Protein AF-A0A970HJK2-F1 (afdb_monomer)

Mean predicted aligned error: 17.72 Å

Solvent-accessible surface area (backbone atoms only — not comparable to full-atom values): 13196 Å² total; per-residue (Å²): 133,65,74,65,52,72,68,58,50,51,53,52,44,51,54,51,46,54,52,43,51,51,48,44,54,50,46,54,49,52,58,54,48,54,56,51,48,63,64,70,53,74,80,54,95,76,68,53,74,67,56,56,52,52,53,50,50,54,51,52,49,50,51,51,53,40,54,54,40,50,55,52,47,50,39,39,52,53,38,50,54,27,49,76,70,70,55,54,57,41,13,77,87,78,64,44,76,36,58,25,69,53,43,70,78,41,57,55,62,54,59,31,71,69,60,46,50,50,55,51,49,54,60,68,68,44,78,74,64,51,75,66,55,68,66,45,72,82,51,77,51,84,82,40,90,96,43,54,71,63,62,46,46,70,70,42,47,88,82,60,59,95,64,48,90,85,66,51,81,90,70,82,72,55,73,67,57,55,53,53,52,57,70,73,37,91,85,38,68,82,65,53,74,76,66,76,79,47,82,65,53,55,52,49,54,54,50,51,53,58,47,53,55,51,54,50,60,54,59,78,75,108

Sequence (222 aa):
MTSLSPEEAYKNLETEYQRLWNLVRSLRKTLAISETDAVGELSGMDQHTGDLGAETIEREKDLGLLLASYIQLEQVLQAKDRLEQGTYGLCEDCGQAIDGERLRALPATTLCISCKSRREQEREQAPRPTERTALLSSVPTDTTPGIDGQDIWDKLAPYGTANSPQDAPQEDLPEALWKDLVRDFPGNPEAEMAAELTPSDTMEIARDYNRAVRDEARRTKR

Structure (mmCIF, N/CA/C/O backbone):
data_AF-A0A970HJK2-F1
#
_entry.id   AF-A0A970HJK2-F1
#
loop_
_atom_site.group_PDB
_atom_site.id
_atom_site.type_symbol
_atom_site.label_atom_id
_atom_site.label_alt_id
_atom_site.label_comp_id
_atom_site.label_asym_id
_atom_site.label_entity_id
_atom_site.label_seq_id
_atom_site.pdbx_PDB_ins_code
_atom_site.Cartn_x
_atom_site.Cartn_y
_atom_site.Cartn_z
_atom_site.occupancy
_atom_site.B_iso_or_equiv
_atom_site.auth_seq_id
_atom_site.auth_comp_id
_atom_site.auth_asym_id
_atom_site.auth_atom_id
_atom_site.pdbx_PDB_model_num
ATOM 1 N N . MET A 1 1 ? -6.246 -1.330 25.658 1.00 48.78 1 MET A N 1
ATOM 2 C CA . MET A 1 1 ? -5.888 -1.165 24.237 1.00 48.78 1 MET A CA 1
ATOM 3 C C . MET A 1 1 ? -6.201 0.270 23.877 1.00 48.78 1 MET A C 1
ATOM 5 O O . MET A 1 1 ? -7.360 0.656 23.915 1.00 48.78 1 MET A O 1
ATOM 9 N N . THR A 1 2 ? -5.169 1.086 23.720 1.00 55.97 2 THR A N 1
ATOM 10 C CA . THR A 1 2 ? -5.268 2.530 23.485 1.00 55.97 2 THR A CA 1
ATOM 11 C C . THR A 1 2 ? -5.815 2.769 22.081 1.00 55.97 2 THR A C 1
ATOM 13 O O . THR A 1 2 ? -5.130 2.536 21.090 1.00 55.97 2 THR A O 1
ATOM 16 N N . SER A 1 3 ? -7.077 3.188 21.992 1.00 68.50 3 SER A N 1
ATOM 17 C CA . SER A 1 3 ? -7.686 3.653 20.746 1.00 68.50 3 SER A CA 1
ATOM 18 C C . SER A 1 3 ? -7.075 4.998 20.355 1.00 68.50 3 SER A C 1
ATOM 20 O O . SER A 1 3 ? -7.023 5.906 21.186 1.00 68.50 3 SER A O 1
ATOM 22 N N . LEU A 1 4 ? -6.616 5.126 19.110 1.00 81.44 4 LEU A N 1
ATOM 23 C CA . LEU A 1 4 ? -6.127 6.393 18.562 1.00 81.44 4 LEU A CA 1
ATOM 24 C C . LEU A 1 4 ? -7.294 7.383 18.421 1.00 81.44 4 LEU A C 1
ATOM 26 O O . LEU A 1 4 ? -8.381 6.976 18.005 1.00 81.44 4 LEU A O 1
ATOM 30 N N . SER A 1 5 ? -7.094 8.662 18.751 1.00 87.50 5 SER A N 1
ATOM 31 C CA . SER A 1 5 ? -8.148 9.662 18.539 1.00 87.50 5 SER A CA 1
ATOM 32 C C . SER A 1 5 ? -8.321 9.969 17.037 1.00 87.50 5 SER A C 1
ATOM 34 O O . SER A 1 5 ? -7.346 9.885 16.281 1.00 87.50 5 SER A O 1
ATOM 36 N N . PRO A 1 6 ? -9.531 10.336 16.565 1.00 87.31 6 PRO A N 1
ATOM 37 C CA . PRO A 1 6 ? -9.751 10.668 15.152 1.00 87.31 6 PRO A CA 1
ATOM 38 C C . PRO A 1 6 ? -8.893 11.841 14.653 1.00 87.31 6 PRO A C 1
ATOM 40 O O . PRO A 1 6 ? -8.421 11.823 13.518 1.00 87.31 6 PRO A O 1
ATOM 43 N N . GLU A 1 7 ? -8.643 12.840 15.505 1.00 89.69 7 GLU A N 1
ATOM 44 C CA . GLU A 1 7 ? -7.803 13.998 15.168 1.00 89.69 7 GLU A CA 1
ATOM 45 C C . GLU A 1 7 ? -6.329 13.606 14.994 1.00 89.69 7 GLU A C 1
ATOM 47 O O . GLU A 1 7 ? -5.667 14.037 14.047 1.00 89.69 7 GLU A O 1
ATOM 52 N N . GLU A 1 8 ? -5.815 12.741 15.874 1.00 91.31 8 GLU A N 1
ATOM 53 C CA . GLU A 1 8 ? -4.461 12.195 15.751 1.00 91.31 8 GLU A CA 1
ATOM 54 C C . GLU A 1 8 ? -4.319 11.322 14.503 1.00 91.31 8 GLU A C 1
ATOM 56 O O . GLU A 1 8 ? -3.312 11.422 13.799 1.00 91.31 8 GLU A O 1
ATOM 61 N N . ALA A 1 9 ? -5.332 10.506 14.195 1.00 91.44 9 ALA A N 1
ATOM 62 C CA . ALA A 1 9 ? -5.368 9.685 12.989 1.00 91.44 9 ALA A CA 1
ATOM 63 C C . ALA A 1 9 ? -5.295 10.541 11.718 1.00 91.44 9 ALA A C 1
ATOM 65 O O . ALA A 1 9 ? -4.471 10.270 10.842 1.00 91.44 9 ALA A O 1
ATOM 66 N N . TYR A 1 10 ? -6.104 11.605 11.644 1.00 93.69 10 TYR A N 1
ATOM 67 C CA . TYR A 1 10 ? -6.095 12.533 10.514 1.00 93.69 10 TYR A CA 1
ATOM 68 C C . TYR A 1 10 ? -4.722 13.182 10.335 1.00 93.69 10 TYR A C 1
ATOM 70 O O . TYR A 1 10 ? -4.172 13.190 9.234 1.00 93.69 10 TYR A O 1
ATOM 78 N N . LYS A 1 11 ? -4.135 13.683 11.429 1.00 94.94 11 LYS A N 1
ATOM 79 C CA . LYS A 1 11 ? -2.817 14.319 11.395 1.00 94.94 11 LYS A CA 1
ATOM 80 C C . LYS A 1 11 ? -1.734 13.351 10.920 1.00 94.94 11 LYS A C 1
ATOM 82 O O . LYS A 1 11 ? -0.906 13.748 10.107 1.00 94.94 11 LYS A O 1
ATOM 87 N N . ASN A 1 12 ? -1.760 12.102 11.389 1.00 94.12 12 ASN A N 1
ATOM 88 C CA . ASN A 1 12 ? -0.778 11.093 10.994 1.00 94.12 12 ASN A CA 1
ATOM 89 C C . ASN A 1 12 ? -0.897 10.727 9.502 1.00 94.12 12 ASN A C 1
ATOM 91 O O . ASN A 1 12 ? 0.099 10.669 8.780 1.00 94.12 12 ASN A O 1
ATOM 95 N N . LEU A 1 13 ? -2.129 10.542 9.016 1.00 94.25 13 LEU A N 1
ATOM 96 C CA . LEU A 1 13 ? -2.398 10.288 7.598 1.00 94.25 13 LEU A CA 1
ATOM 97 C C . LEU A 1 13 ? -2.002 11.474 6.712 1.00 94.25 13 LEU A C 1
ATOM 99 O O . LEU A 1 13 ? -1.474 11.269 5.623 1.00 94.25 13 LEU A O 1
ATOM 103 N N . GLU A 1 14 ? -2.220 12.709 7.166 1.00 95.62 14 GLU A N 1
ATOM 104 C CA . GLU A 1 14 ? -1.793 13.906 6.439 1.00 95.62 14 GLU A CA 1
ATOM 105 C C . GLU A 1 14 ? -0.268 13.999 6.355 1.00 95.62 14 GLU A C 1
ATOM 107 O O . GLU A 1 14 ? 0.274 14.249 5.280 1.00 95.62 14 GLU A O 1
ATOM 112 N N . THR A 1 15 ? 0.447 13.746 7.454 1.00 96.38 15 THR A N 1
ATOM 113 C CA . THR A 1 15 ? 1.915 13.759 7.436 1.00 96.38 15 THR A CA 1
ATOM 114 C C . THR A 1 15 ? 2.490 12.699 6.502 1.00 96.38 15 THR A C 1
ATOM 116 O O . THR A 1 15 ? 3.413 12.999 5.742 1.00 96.38 15 THR A O 1
ATOM 119 N N . GLU A 1 16 ? 1.924 11.490 6.496 1.00 95.75 16 GLU A N 1
ATOM 120 C CA . GLU A 1 16 ? 2.357 10.438 5.572 1.00 95.75 16 GLU A CA 1
ATOM 121 C C . GLU A 1 16 ? 1.984 10.751 4.118 1.00 95.75 16 GLU A C 1
ATOM 123 O O . GLU A 1 16 ? 2.799 10.538 3.221 1.00 95.75 16 GLU A O 1
ATOM 128 N N . TYR A 1 17 ? 0.811 11.343 3.867 1.00 96.44 17 TYR A N 1
ATOM 129 C CA . TYR A 1 17 ? 0.434 11.810 2.532 1.00 96.44 17 TYR A CA 1
ATOM 130 C C . TYR A 1 17 ? 1.451 12.820 1.986 1.00 96.44 17 TYR A C 1
ATOM 132 O O . TYR A 1 17 ? 1.960 12.649 0.880 1.00 96.44 17 TYR A O 1
ATOM 140 N N . GLN A 1 18 ? 1.802 13.840 2.776 1.00 96.62 18 GLN A N 1
ATOM 141 C CA . GLN A 1 18 ? 2.783 14.852 2.373 1.00 96.62 18 GLN A CA 1
ATOM 142 C C . GLN A 1 18 ? 4.164 14.237 2.126 1.00 96.62 18 GLN A C 1
ATOM 144 O O . GLN A 1 18 ? 4.844 14.593 1.161 1.00 96.62 18 GLN A O 1
ATOM 149 N N . ARG A 1 19 ? 4.584 13.283 2.964 1.00 95.94 19 ARG A N 1
ATOM 150 C CA . ARG A 1 19 ? 5.844 12.555 2.782 1.00 95.94 19 ARG A CA 1
ATOM 151 C C . ARG A 1 19 ? 5.868 11.794 1.453 1.00 95.94 19 ARG A C 1
ATOM 153 O O . ARG A 1 19 ? 6.815 11.963 0.686 1.00 95.94 19 ARG A O 1
ATOM 160 N N . LEU A 1 20 ? 4.844 10.985 1.176 1.00 95.19 20 LEU A N 1
ATOM 161 C CA . LEU A 1 20 ? 4.746 10.192 -0.054 1.00 95.19 20 LEU A CA 1
ATOM 162 C C . LEU A 1 20 ? 4.618 11.077 -1.292 1.00 95.19 20 LEU A C 1
ATOM 164 O O . LEU A 1 20 ? 5.265 10.818 -2.303 1.00 95.19 20 LEU A O 1
ATOM 168 N N . TRP A 1 21 ? 3.846 12.159 -1.211 1.00 95.00 21 TRP A N 1
ATOM 169 C CA . TRP A 1 21 ? 3.684 13.092 -2.322 1.00 95.00 21 TRP A CA 1
ATOM 170 C C . TRP A 1 21 ? 5.003 13.782 -2.688 1.00 95.00 21 TRP A C 1
ATOM 172 O O . TRP A 1 21 ? 5.353 13.883 -3.866 1.00 95.00 21 TRP A O 1
ATOM 182 N N . ASN A 1 22 ? 5.782 14.194 -1.683 1.00 96.25 22 ASN A N 1
ATOM 183 C CA . ASN A 1 22 ? 7.116 14.750 -1.903 1.00 96.25 22 ASN A CA 1
ATOM 184 C C . ASN A 1 22 ? 8.073 13.720 -2.518 1.00 96.25 22 ASN A C 1
ATOM 186 O O . ASN A 1 22 ? 8.826 14.075 -3.424 1.00 96.25 22 ASN A O 1
ATOM 190 N N . LEU A 1 23 ? 8.004 12.457 -2.083 1.00 94.19 23 LEU A N 1
ATOM 191 C CA . LEU A 1 23 ? 8.802 11.367 -2.648 1.00 94.19 23 LEU A CA 1
ATOM 192 C C . LEU A 1 23 ? 8.451 11.102 -4.121 1.00 94.19 23 LEU A C 1
ATOM 194 O O . LEU A 1 23 ? 9.339 11.050 -4.971 1.00 94.19 23 LEU A O 1
ATOM 198 N N . VAL A 1 24 ? 7.160 11.009 -4.448 1.00 94.94 24 VAL A N 1
ATOM 199 C CA . VAL A 1 24 ? 6.671 10.863 -5.831 1.00 94.94 24 VAL A CA 1
ATOM 200 C C . VAL A 1 24 ? 7.155 12.028 -6.692 1.00 94.94 24 VAL A C 1
ATOM 202 O O . VAL A 1 24 ? 7.663 11.827 -7.796 1.00 94.94 24 VAL A O 1
ATOM 205 N N . ARG A 1 25 ? 7.047 13.258 -6.179 1.00 94.25 25 ARG A N 1
ATOM 206 C CA . ARG A 1 25 ? 7.518 14.456 -6.878 1.00 94.25 25 ARG A CA 1
ATOM 207 C C . ARG A 1 25 ? 9.025 14.413 -7.136 1.00 94.25 25 ARG A C 1
ATOM 209 O O . ARG A 1 25 ? 9.443 14.788 -8.231 1.00 94.25 25 ARG A O 1
ATOM 216 N N . SER A 1 26 ? 9.834 13.986 -6.163 1.00 93.25 26 SER A N 1
ATOM 217 C CA . SER A 1 26 ? 11.285 13.881 -6.346 1.00 93.25 26 SER A CA 1
ATOM 218 C C . SER A 1 26 ? 11.660 12.784 -7.336 1.00 93.25 26 SER A C 1
ATOM 220 O O . SER A 1 26 ? 12.437 13.058 -8.242 1.00 93.25 26 SER A O 1
ATOM 222 N N . LEU A 1 27 ? 11.057 11.594 -7.232 1.00 91.19 27 LEU A N 1
ATOM 223 C CA . LEU A 1 27 ? 11.324 10.471 -8.140 1.00 91.19 27 LEU A CA 1
ATOM 224 C C . LEU A 1 27 ? 10.959 10.823 -9.584 1.00 91.19 27 LEU A C 1
ATOM 226 O O . LEU A 1 27 ? 11.745 10.604 -10.499 1.00 91.19 27 LEU A O 1
ATOM 230 N N . ARG A 1 28 ? 9.806 11.470 -9.789 1.00 91.81 28 ARG A N 1
ATOM 231 C CA . ARG A 1 28 ? 9.392 11.949 -11.112 1.00 91.81 28 ARG A CA 1
ATOM 232 C C . ARG A 1 28 ? 10.361 12.982 -11.690 1.00 91.81 28 ARG A C 1
ATOM 234 O O . ARG A 1 28 ? 10.568 13.007 -12.897 1.00 91.81 28 ARG A O 1
ATOM 241 N N . LYS A 1 29 ? 10.950 13.835 -10.845 1.00 88.94 29 LYS A N 1
ATOM 242 C CA . LYS A 1 29 ? 11.973 14.793 -11.279 1.00 88.94 29 LYS A CA 1
ATOM 243 C C . LYS A 1 29 ? 13.260 14.078 -11.698 1.00 88.94 29 LYS A C 1
ATOM 245 O O . LYS A 1 29 ? 13.797 14.425 -12.741 1.00 88.94 29 LYS A O 1
ATOM 250 N N . THR A 1 30 ? 13.728 13.095 -10.929 1.00 87.00 30 THR A N 1
ATOM 251 C CA . THR A 1 30 ? 14.918 12.294 -11.271 1.00 87.00 30 THR A CA 1
ATOM 252 C C . THR A 1 30 ? 14.729 11.549 -12.593 1.00 87.00 30 THR A C 1
ATOM 254 O O . THR A 1 30 ? 15.572 11.652 -13.477 1.00 87.00 30 THR A O 1
ATOM 257 N N . LEU A 1 31 ? 13.576 10.898 -12.773 1.00 86.69 31 LEU A N 1
ATOM 258 C CA . LEU A 1 31 ? 13.226 10.194 -14.012 1.00 86.69 31 LEU A CA 1
ATOM 259 C C . LEU A 1 31 ? 13.147 11.119 -15.234 1.00 86.69 31 LEU A C 1
ATOM 261 O O . LEU A 1 31 ? 13.516 10.710 -16.330 1.00 86.69 31 LEU A O 1
ATOM 265 N N . ALA A 1 32 ? 12.678 12.357 -15.052 1.00 83.38 32 ALA A N 1
ATOM 266 C CA . ALA A 1 32 ? 12.643 13.350 -16.124 1.00 83.38 32 ALA A CA 1
ATOM 267 C C . ALA A 1 32 ? 14.045 13.856 -16.502 1.00 83.38 32 ALA A C 1
ATOM 269 O O . ALA A 1 32 ? 14.293 14.125 -17.671 1.00 83.38 32 ALA A O 1
ATOM 270 N N . ILE A 1 33 ? 14.958 13.979 -15.529 1.00 74.25 33 ILE A N 1
ATOM 271 C CA . ILE A 1 33 ? 16.346 14.393 -15.786 1.00 74.25 33 ILE A CA 1
ATOM 272 C C . ILE A 1 33 ? 17.096 13.307 -16.567 1.00 74.25 33 ILE A C 1
ATOM 274 O O . ILE A 1 33 ? 17.785 13.637 -17.527 1.00 74.25 33 ILE A O 1
ATOM 278 N N . SER A 1 34 ? 16.910 12.023 -16.232 1.00 68.31 34 SER A N 1
ATOM 279 C CA . SER A 1 34 ? 17.591 10.950 -16.973 1.00 68.31 34 SER A CA 1
ATOM 280 C C . SER A 1 34 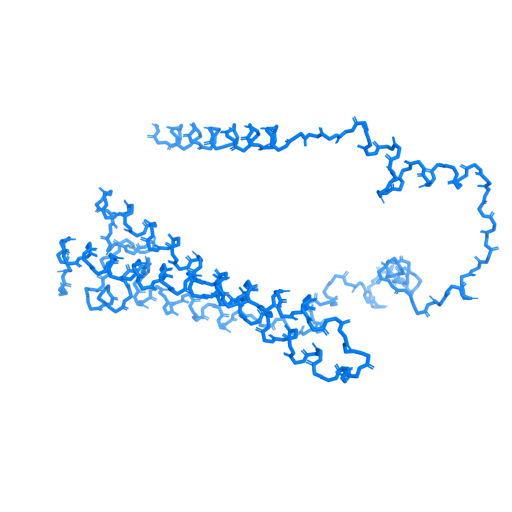? 17.149 10.855 -18.437 1.00 68.31 34 SER A C 1
ATOM 282 O O . SER A 1 34 ? 17.975 10.570 -19.293 1.00 68.31 34 SER A O 1
ATOM 284 N N . GLU A 1 35 ? 15.895 11.188 -18.772 1.00 61.62 35 GLU A N 1
ATOM 285 C CA . GLU A 1 35 ? 15.478 11.309 -20.182 1.00 61.62 35 GLU A CA 1
ATOM 286 C C . GLU A 1 35 ? 16.174 12.468 -20.901 1.00 61.62 35 GLU A C 1
ATOM 288 O O . GLU A 1 35 ? 16.554 12.335 -22.061 1.00 61.62 35 GLU A O 1
ATOM 293 N N . THR A 1 36 ? 16.345 13.613 -20.235 1.00 62.81 36 THR A N 1
ATOM 294 C CA . THR A 1 36 ? 16.999 14.775 -20.850 1.00 62.81 36 THR A CA 1
ATOM 295 C C . THR A 1 36 ? 18.503 14.591 -21.012 1.00 62.81 36 THR A C 1
ATOM 297 O O . THR A 1 36 ? 19.036 15.015 -22.034 1.00 62.81 36 THR A O 1
ATOM 300 N N . ASP A 1 37 ? 19.168 13.931 -20.061 1.00 62.12 37 ASP A N 1
ATOM 301 C CA . ASP A 1 37 ? 20.596 13.613 -20.158 1.00 62.12 37 ASP A CA 1
ATOM 302 C C . ASP A 1 37 ? 20.841 12.571 -21.263 1.00 62.12 37 ASP A C 1
ATOM 304 O O . ASP A 1 37 ? 21.732 12.761 -22.090 1.00 62.12 37 ASP A O 1
ATOM 308 N N . ALA A 1 38 ? 19.974 11.555 -21.389 1.00 58.09 38 ALA A N 1
ATOM 309 C CA . ALA A 1 38 ? 20.043 10.567 -22.470 1.00 58.09 38 ALA A CA 1
ATOM 310 C C . ALA A 1 38 ? 19.884 11.180 -23.877 1.00 58.09 38 ALA A C 1
ATOM 312 O O . ALA A 1 38 ? 20.466 10.679 -24.836 1.00 58.09 38 ALA A O 1
ATOM 313 N N . VAL A 1 39 ? 19.113 12.268 -24.022 1.00 57.56 39 VAL A N 1
ATOM 314 C CA . VAL A 1 39 ? 18.963 12.991 -25.302 1.00 57.56 39 VAL A CA 1
ATOM 315 C C . VAL A 1 39 ? 20.068 14.043 -25.502 1.00 57.56 39 VAL A C 1
ATOM 317 O O . VAL A 1 39 ? 20.458 14.314 -26.638 1.00 57.56 39 VAL A O 1
ATOM 320 N N . GLY A 1 40 ? 20.592 14.633 -24.423 1.00 59.62 40 GLY A N 1
ATOM 321 C CA . GLY A 1 40 ? 21.659 15.641 -24.454 1.00 59.62 40 GLY A CA 1
ATOM 322 C C . GLY A 1 40 ? 23.052 15.072 -24.744 1.00 59.62 40 GLY A C 1
ATOM 323 O O . GLY A 1 40 ? 23.839 15.720 -25.430 1.00 59.62 40 GLY A O 1
ATOM 324 N N . GLU A 1 41 ? 23.324 13.844 -24.296 1.00 52.81 41 GLU A N 1
ATOM 325 C CA . GLU A 1 41 ? 24.591 13.114 -24.475 1.00 52.81 41 GLU A CA 1
ATOM 326 C C . GLU A 1 41 ? 24.596 12.201 -25.725 1.00 52.81 41 GLU A C 1
ATOM 328 O O . GLU A 1 41 ? 25.465 11.342 -25.879 1.00 52.81 41 GLU A O 1
ATOM 333 N N . LEU A 1 42 ? 23.689 12.407 -26.696 1.00 51.16 42 LEU A N 1
ATOM 334 C CA . LEU A 1 42 ? 23.686 11.709 -28.003 1.00 51.16 42 LEU A CA 1
ATOM 335 C C . LEU A 1 42 ? 24.932 11.993 -28.884 1.00 51.16 42 LEU A C 1
ATOM 337 O O . LEU A 1 42 ? 24.931 11.721 -30.085 1.00 51.16 42 LEU A O 1
ATOM 341 N N . SER A 1 43 ? 26.020 12.509 -28.307 1.00 53.25 43 SER A N 1
ATOM 342 C CA . SER A 1 43 ? 27.365 12.539 -28.891 1.00 53.25 43 SER A CA 1
ATOM 343 C C . SER A 1 43 ? 28.265 11.356 -28.483 1.00 53.25 43 SER A C 1
ATOM 345 O O . SER A 1 43 ? 29.438 11.340 -28.851 1.00 53.25 43 SER A O 1
ATOM 347 N N . GLY A 1 44 ? 27.759 10.353 -27.761 1.00 57.66 44 GLY A N 1
ATOM 348 C CA . GLY A 1 44 ? 28.550 9.214 -27.285 1.00 57.66 44 GLY A CA 1
ATOM 349 C C . GLY A 1 44 ? 28.541 7.985 -28.200 1.00 57.66 44 GLY A C 1
ATOM 350 O O . GLY A 1 44 ? 27.953 6.967 -27.855 1.00 57.66 44 GLY A O 1
ATOM 351 N N . MET A 1 45 ? 29.294 7.999 -29.307 1.00 54.62 45 MET A N 1
ATOM 352 C CA . MET A 1 45 ? 29.745 6.748 -29.964 1.00 54.62 45 MET A CA 1
ATOM 353 C C . MET A 1 45 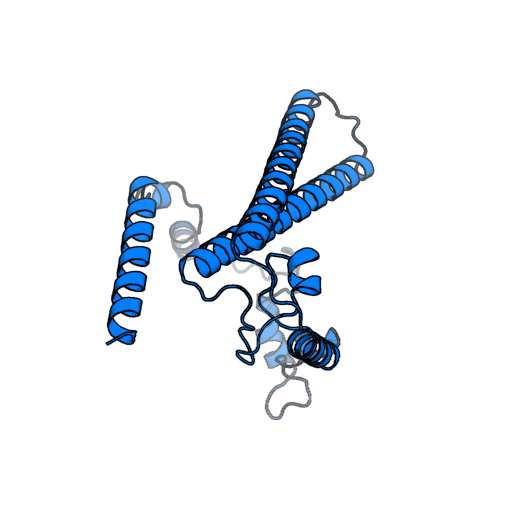? 30.732 5.928 -29.090 1.00 54.62 45 MET A C 1
ATOM 355 O O . MET A 1 45 ? 31.270 4.924 -29.551 1.00 54.62 45 MET A O 1
ATOM 359 N N . ASP A 1 46 ? 30.948 6.349 -27.839 1.00 60.69 46 ASP A N 1
ATOM 360 C CA . ASP A 1 46 ? 31.893 5.812 -26.852 1.00 60.69 46 ASP A CA 1
ATOM 361 C C . ASP A 1 46 ? 31.198 5.347 -25.552 1.00 60.69 46 ASP A C 1
ATOM 363 O O . ASP A 1 46 ? 31.815 5.295 -24.494 1.00 60.69 46 ASP A O 1
ATOM 367 N N . GLN A 1 47 ? 29.898 5.026 -25.587 1.00 65.81 47 GLN A N 1
ATOM 368 C CA . GLN A 1 47 ? 29.232 4.432 -24.422 1.00 65.81 47 GLN A CA 1
ATOM 369 C C . GLN A 1 47 ? 29.508 2.921 -24.393 1.00 65.81 47 GLN A C 1
ATOM 371 O O . GLN A 1 47 ? 29.132 2.188 -25.314 1.00 65.81 47 GLN A O 1
ATOM 376 N N . HIS A 1 48 ? 30.165 2.420 -23.345 1.00 69.25 48 HIS A N 1
ATOM 377 C CA . HIS A 1 48 ? 30.359 0.982 -23.178 1.00 69.25 48 HIS A CA 1
ATOM 378 C C . HIS A 1 48 ? 29.017 0.285 -22.905 1.00 69.25 48 HIS A C 1
ATOM 380 O O . HIS A 1 48 ? 28.175 0.773 -22.154 1.00 69.25 48 HIS A O 1
ATOM 386 N N . THR A 1 49 ? 28.823 -0.910 -23.470 1.00 72.62 49 THR A N 1
ATOM 387 C CA . THR A 1 49 ? 27.589 -1.703 -23.301 1.00 72.62 49 THR A CA 1
ATOM 388 C C . THR A 1 49 ? 27.252 -2.001 -21.834 1.00 72.62 49 THR A C 1
ATOM 390 O O . THR A 1 49 ? 26.079 -2.142 -21.495 1.00 72.62 49 THR A O 1
ATOM 393 N N . GLY A 1 50 ? 28.260 -2.060 -20.955 1.00 75.69 50 GLY A N 1
ATOM 394 C CA . GLY A 1 50 ? 28.074 -2.203 -19.509 1.00 75.69 50 GLY A CA 1
ATOM 395 C C . GLY A 1 50 ? 27.471 -0.968 -18.832 1.00 75.69 50 GLY A C 1
ATOM 396 O O . GLY A 1 50 ? 26.625 -1.122 -17.953 1.00 75.69 50 GLY A O 1
ATOM 397 N N . ASP A 1 51 ? 27.840 0.235 -19.273 1.00 76.69 51 ASP A N 1
ATOM 398 C CA . ASP A 1 51 ? 27.355 1.492 -18.688 1.00 76.69 51 ASP A CA 1
ATOM 399 C C . ASP A 1 51 ? 25.891 1.741 -19.069 1.00 76.69 51 ASP A C 1
ATOM 401 O O . ASP A 1 51 ? 25.078 2.082 -18.212 1.00 76.69 51 ASP A O 1
ATOM 405 N N . LEU A 1 52 ? 25.520 1.428 -20.317 1.00 76.06 52 LEU A N 1
ATOM 406 C CA . LEU A 1 52 ? 24.123 1.431 -20.775 1.00 76.06 52 LEU A CA 1
ATOM 407 C C . LEU A 1 52 ? 23.244 0.460 -19.969 1.00 76.06 52 LEU A C 1
ATOM 409 O O . LEU A 1 52 ? 22.103 0.772 -19.621 1.00 76.06 52 LEU A O 1
ATOM 413 N N . GLY A 1 53 ? 23.772 -0.728 -19.654 1.00 79.81 53 GLY A N 1
ATOM 414 C CA . GLY A 1 53 ? 23.074 -1.706 -18.820 1.00 79.81 53 GLY A CA 1
ATOM 415 C C . GLY A 1 53 ? 22.867 -1.210 -17.388 1.00 79.81 53 GLY A C 1
ATOM 416 O O . GLY A 1 53 ? 21.771 -1.338 -16.845 1.00 79.81 53 GLY A O 1
ATOM 417 N N . ALA A 1 54 ? 23.893 -0.605 -16.786 1.00 84.75 54 ALA A N 1
ATOM 418 C CA . ALA A 1 54 ? 23.806 -0.046 -15.439 1.00 84.75 54 ALA A CA 1
ATOM 419 C C . ALA A 1 54 ? 22.810 1.123 -15.355 1.00 84.75 54 ALA A C 1
ATOM 421 O O . ALA A 1 54 ? 21.994 1.167 -14.434 1.00 84.75 54 ALA A O 1
ATOM 422 N N . GLU A 1 55 ? 22.826 2.028 -16.337 1.00 81.75 55 GLU A N 1
ATOM 423 C CA . GLU A 1 55 ? 21.876 3.142 -16.433 1.00 81.75 55 GLU A CA 1
ATOM 424 C C . GLU A 1 55 ? 20.428 2.642 -16.540 1.00 81.75 55 GLU A C 1
ATOM 426 O O . GLU A 1 55 ? 19.541 3.120 -15.828 1.00 81.75 55 GLU A O 1
ATOM 431 N N . THR A 1 56 ? 20.198 1.620 -17.370 1.00 83.69 56 THR A N 1
ATOM 432 C CA . THR A 1 56 ? 18.875 1.001 -17.530 1.00 83.69 56 THR A CA 1
ATOM 433 C C . THR A 1 56 ? 18.372 0.414 -16.208 1.00 83.69 56 THR A C 1
ATOM 435 O O . THR A 1 56 ? 17.231 0.666 -15.822 1.00 83.69 56 THR A O 1
ATOM 438 N N . ILE A 1 57 ? 19.226 -0.303 -15.466 1.00 89.69 57 ILE A N 1
ATOM 439 C CA . ILE A 1 57 ? 18.865 -0.903 -14.170 1.00 89.69 57 ILE A CA 1
ATOM 440 C C . ILE A 1 57 ? 18.490 0.167 -13.136 1.00 89.69 57 ILE A C 1
ATOM 442 O O . ILE A 1 57 ? 17.493 0.017 -12.424 1.00 89.69 57 ILE A O 1
ATOM 446 N N . GLU A 1 58 ? 19.263 1.250 -13.029 1.00 86.75 58 GLU A N 1
ATOM 447 C CA . GLU A 1 58 ? 18.937 2.328 -12.087 1.00 86.75 58 GLU A CA 1
ATOM 448 C C . GLU A 1 58 ? 17.622 3.022 -12.468 1.00 86.75 58 GLU A C 1
ATOM 450 O O . GLU A 1 58 ? 16.790 3.297 -11.598 1.00 86.75 58 GLU A O 1
ATOM 455 N N . ARG A 1 59 ? 17.359 3.203 -13.767 1.00 87.00 59 ARG A N 1
ATOM 456 C CA . ARG A 1 59 ? 16.086 3.750 -14.250 1.00 87.00 59 ARG A CA 1
ATOM 457 C C . ARG A 1 59 ? 14.899 2.837 -13.931 1.00 87.00 59 ARG A C 1
ATOM 459 O O . ARG A 1 59 ? 13.861 3.316 -13.473 1.00 87.00 59 ARG A O 1
ATOM 466 N N . GLU A 1 60 ? 15.035 1.529 -14.133 1.00 89.88 60 GLU A N 1
ATOM 467 C CA . GLU A 1 60 ? 14.002 0.546 -13.780 1.00 89.88 60 GLU A CA 1
ATOM 468 C C . GLU A 1 60 ? 13.705 0.538 -12.277 1.00 89.88 60 GLU A C 1
ATOM 470 O O . GLU A 1 60 ? 12.545 0.484 -11.856 1.00 89.88 60 GLU A O 1
ATOM 475 N N . LYS A 1 61 ? 14.744 0.650 -11.448 1.00 92.50 61 LYS A N 1
ATOM 476 C CA . LYS A 1 61 ? 14.611 0.761 -9.995 1.00 92.50 61 LYS A CA 1
ATOM 477 C C . LYS A 1 61 ? 13.863 2.030 -9.586 1.00 92.50 61 LYS A C 1
ATOM 479 O O . LYS A 1 61 ? 12.951 1.943 -8.761 1.00 92.50 61 LYS A O 1
ATOM 484 N N . ASP A 1 62 ? 14.189 3.178 -10.176 1.00 90.62 62 ASP A N 1
ATOM 485 C CA . ASP A 1 62 ? 13.481 4.438 -9.925 1.00 90.62 62 ASP A CA 1
ATOM 486 C C . ASP A 1 62 ? 11.996 4.350 -10.312 1.00 90.62 62 ASP A C 1
ATOM 488 O O . ASP A 1 62 ? 11.127 4.802 -9.558 1.00 90.62 62 ASP A O 1
ATOM 492 N N . LEU A 1 63 ? 11.681 3.700 -11.438 1.00 92.69 63 LEU A N 1
ATOM 493 C CA . LEU A 1 63 ? 10.300 3.409 -11.838 1.00 92.69 63 LEU A CA 1
ATOM 494 C C . LEU A 1 63 ? 9.596 2.497 -10.825 1.00 92.69 63 LEU A C 1
ATOM 496 O O . LEU A 1 63 ? 8.463 2.778 -10.428 1.00 92.69 63 LEU A O 1
ATOM 500 N N . GLY A 1 64 ? 10.262 1.440 -10.354 1.00 94.88 64 GLY A N 1
ATOM 501 C CA . GLY A 1 64 ? 9.723 0.541 -9.333 1.00 94.88 64 GLY A CA 1
ATOM 502 C C . GLY A 1 64 ? 9.394 1.264 -8.021 1.00 94.88 64 GLY A C 1
ATOM 503 O O . GLY A 1 64 ? 8.313 1.074 -7.458 1.00 94.88 64 GLY A O 1
ATOM 504 N N . LEU A 1 65 ? 10.283 2.150 -7.562 1.00 95.19 65 LEU A N 1
ATOM 505 C CA . LEU A 1 65 ? 10.057 2.987 -6.378 1.00 95.19 65 LEU A CA 1
ATOM 506 C C . LEU A 1 65 ? 8.902 3.974 -6.578 1.00 95.19 65 LEU A C 1
ATOM 508 O O . LEU A 1 65 ? 8.105 4.183 -5.657 1.00 95.19 65 LEU A O 1
ATOM 512 N N . LEU A 1 66 ? 8.783 4.564 -7.769 1.00 93.56 66 LEU A N 1
ATOM 513 C CA . LEU A 1 66 ? 7.695 5.478 -8.108 1.00 93.56 66 LEU A CA 1
ATOM 514 C C . LEU A 1 66 ? 6.339 4.762 -8.065 1.00 93.56 66 LEU A C 1
ATOM 516 O O . LEU A 1 66 ? 5.413 5.242 -7.410 1.00 93.56 66 LEU A O 1
ATOM 520 N N . LEU A 1 67 ? 6.232 3.598 -8.710 1.00 94.94 67 LEU A N 1
ATOM 521 C CA . LEU A 1 67 ? 5.015 2.784 -8.716 1.00 94.94 67 LEU A CA 1
ATOM 522 C C . LEU A 1 67 ? 4.630 2.337 -7.301 1.00 94.94 67 LEU A C 1
ATOM 524 O O . LEU A 1 67 ? 3.476 2.491 -6.898 1.00 94.94 67 LEU A O 1
ATOM 528 N N . ALA A 1 68 ? 5.595 1.858 -6.512 1.00 95.50 68 ALA A N 1
ATOM 529 C CA . ALA A 1 68 ? 5.358 1.490 -5.117 1.00 95.50 68 ALA A CA 1
ATOM 530 C C . ALA A 1 68 ? 4.846 2.679 -4.284 1.00 95.50 68 ALA A C 1
ATOM 532 O O . ALA A 1 68 ? 3.913 2.528 -3.493 1.00 95.50 68 ALA A O 1
ATOM 533 N N . SER A 1 69 ? 5.410 3.872 -4.496 1.00 94.12 69 SER A N 1
ATOM 534 C CA . SER A 1 69 ? 4.983 5.097 -3.810 1.00 94.12 69 SER A CA 1
ATOM 535 C C . SER A 1 69 ? 3.556 5.504 -4.190 1.00 94.12 69 SER A C 1
ATOM 537 O O . SER A 1 69 ? 2.802 5.950 -3.327 1.00 94.12 69 SER A O 1
ATOM 539 N N . TYR A 1 70 ? 3.147 5.310 -5.450 1.00 95.25 70 TYR A N 1
ATOM 540 C CA . TYR A 1 70 ? 1.762 5.533 -5.876 1.00 95.25 70 TYR A CA 1
ATOM 541 C C . TYR A 1 70 ? 0.780 4.581 -5.192 1.00 95.25 70 TYR A C 1
ATOM 543 O O . TYR A 1 70 ? -0.242 5.038 -4.683 1.00 95.25 70 TYR A O 1
ATOM 551 N N . ILE A 1 71 ? 1.110 3.288 -5.113 1.00 96.12 71 ILE A N 1
ATOM 552 C CA . ILE A 1 71 ? 0.281 2.295 -4.412 1.00 96.12 71 ILE A CA 1
ATOM 553 C C . ILE A 1 71 ? 0.125 2.680 -2.935 1.00 96.12 71 ILE A C 1
ATOM 555 O O . ILE A 1 71 ? -0.972 2.628 -2.382 1.00 96.12 71 ILE A O 1
ATOM 559 N N . GLN A 1 72 ? 1.208 3.110 -2.284 1.00 94.56 72 GLN A N 1
ATOM 560 C CA . GLN A 1 72 ? 1.151 3.577 -0.896 1.00 94.56 72 GLN A CA 1
ATOM 561 C C . GLN A 1 72 ? 0.295 4.840 -0.744 1.00 94.56 72 GLN A C 1
ATOM 563 O O . GLN A 1 72 ? -0.461 4.961 0.219 1.00 94.56 72 GLN A O 1
ATOM 568 N N . LEU A 1 73 ? 0.382 5.777 -1.690 1.00 95.56 73 LEU A N 1
ATOM 569 C CA . LEU A 1 73 ? -0.420 6.999 -1.675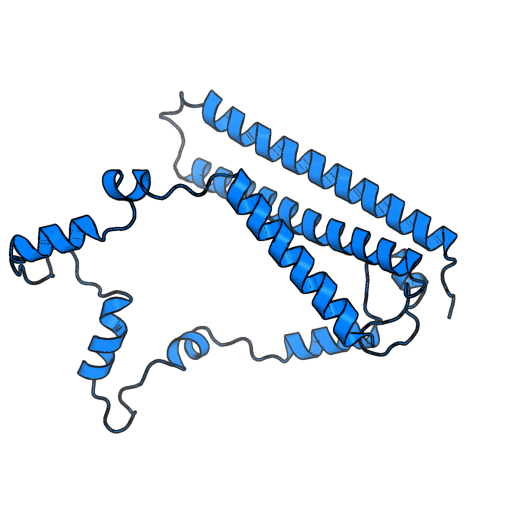 1.00 95.56 73 LEU A CA 1
ATOM 570 C C . LEU A 1 73 ? -1.912 6.682 -1.825 1.00 95.56 73 LEU A C 1
ATOM 572 O O . LEU A 1 73 ? -2.730 7.247 -1.101 1.00 95.56 73 LEU A O 1
ATOM 576 N N . GLU A 1 74 ? -2.260 5.731 -2.690 1.00 95.44 74 GLU A N 1
ATOM 577 C CA . GLU A 1 74 ? -3.625 5.219 -2.808 1.00 95.44 74 GLU A CA 1
ATOM 578 C C . GLU A 1 74 ? -4.114 4.602 -1.489 1.00 95.44 74 GLU A C 1
ATOM 580 O O . GLU A 1 74 ? -5.210 4.924 -1.035 1.00 95.44 74 GLU A O 1
ATOM 585 N N . GLN A 1 75 ? -3.292 3.792 -0.814 1.00 94.69 75 GLN A N 1
ATOM 586 C CA . GLN A 1 75 ? -3.638 3.224 0.497 1.00 94.69 75 GLN A CA 1
ATOM 587 C C . GLN A 1 75 ? -3.902 4.310 1.551 1.00 94.69 75 GLN A C 1
ATOM 589 O O . GLN A 1 75 ? -4.829 4.180 2.351 1.00 94.69 75 GLN A O 1
ATOM 594 N N . VAL A 1 76 ? -3.125 5.399 1.549 1.00 95.81 76 VAL A N 1
ATOM 595 C CA . VAL A 1 76 ? -3.348 6.543 2.450 1.00 95.81 76 VAL A CA 1
ATOM 596 C C . VAL A 1 76 ? -4.658 7.264 2.124 1.00 95.81 76 VAL A C 1
ATOM 598 O O . VAL A 1 76 ? -5.395 7.617 3.045 1.00 95.81 76 VAL A O 1
ATOM 601 N N . LEU A 1 77 ? -4.985 7.455 0.843 1.00 95.00 77 LEU A N 1
ATOM 602 C CA . LEU A 1 77 ? -6.263 8.046 0.430 1.00 95.00 77 LEU A CA 1
ATOM 603 C C . LEU A 1 77 ? -7.446 7.167 0.855 1.00 95.00 77 LEU A C 1
ATOM 605 O O . LEU A 1 77 ? -8.370 7.655 1.498 1.00 95.00 77 LEU A O 1
ATOM 609 N N . GLN A 1 78 ? -7.367 5.856 0.623 1.00 94.56 78 GLN A N 1
ATOM 610 C CA . GLN A 1 78 ? -8.385 4.913 1.089 1.00 94.56 78 GLN A CA 1
ATOM 611 C C . GLN A 1 78 ? -8.518 4.915 2.621 1.00 94.56 78 GLN A C 1
ATOM 613 O O . GLN A 1 78 ? -9.617 4.766 3.155 1.00 94.56 78 GLN A O 1
ATOM 618 N N . ALA A 1 79 ? -7.416 5.076 3.356 1.00 93.75 79 ALA A N 1
ATOM 619 C CA . ALA A 1 79 ? -7.447 5.185 4.811 1.00 93.75 79 ALA A CA 1
ATOM 620 C C . ALA A 1 79 ? -8.130 6.482 5.284 1.00 93.75 79 ALA A C 1
ATOM 622 O O . ALA A 1 79 ? -8.886 6.442 6.258 1.00 93.75 79 ALA A O 1
ATOM 623 N N . LYS A 1 80 ? -7.928 7.603 4.578 1.00 94.44 80 LYS A N 1
ATOM 624 C CA . LYS A 1 80 ? -8.663 8.855 4.815 1.00 94.44 80 LYS A CA 1
ATOM 625 C C . LYS A 1 80 ? -10.162 8.689 4.556 1.00 94.44 80 LYS A C 1
ATOM 627 O O . LYS A 1 80 ? -10.951 9.057 5.421 1.00 94.44 80 LYS A O 1
ATOM 632 N N . ASP A 1 81 ? -10.551 8.035 3.463 1.00 94.12 81 ASP A N 1
ATOM 633 C CA . ASP A 1 81 ? -11.965 7.760 3.163 1.00 94.12 81 ASP A CA 1
ATOM 634 C C . ASP A 1 81 ? -12.635 6.934 4.275 1.00 94.12 81 ASP A C 1
ATOM 636 O O . ASP A 1 81 ? -13.774 7.189 4.669 1.00 94.12 81 ASP A O 1
ATOM 640 N N . ARG A 1 82 ? -11.923 5.952 4.845 1.00 92.25 82 ARG A N 1
ATOM 641 C CA . ARG A 1 82 ? -12.418 5.162 5.990 1.00 92.25 82 ARG A CA 1
ATOM 642 C C . ARG A 1 82 ? -12.566 5.991 7.256 1.00 92.25 82 ARG A C 1
ATOM 644 O O . ARG A 1 82 ? -13.419 5.677 8.085 1.00 92.25 82 ARG A O 1
ATOM 651 N N . LEU A 1 83 ? -11.721 7.003 7.437 1.00 91.88 83 LEU A N 1
ATOM 652 C CA . LEU A 1 83 ? -11.814 7.914 8.572 1.00 91.88 83 LEU A CA 1
ATOM 653 C C . LEU A 1 83 ? -13.085 8.761 8.458 1.00 91.88 83 LEU A C 1
ATOM 655 O O . LEU A 1 83 ? -13.817 8.876 9.436 1.00 91.88 83 LEU A O 1
ATOM 659 N N . GLU A 1 84 ? -13.399 9.251 7.256 1.00 91.88 84 GLU A N 1
ATOM 660 C CA . GLU A 1 84 ? -14.647 9.972 6.971 1.00 91.88 84 GLU A CA 1
ATOM 661 C C . GLU A 1 84 ? -15.890 9.087 7.149 1.00 91.88 84 GLU A C 1
ATOM 663 O O . GLU A 1 84 ? -16.911 9.537 7.668 1.00 91.88 84 GLU A O 1
ATOM 668 N N . GLN A 1 85 ? -15.801 7.807 6.776 1.00 91.06 85 GLN A N 1
ATOM 669 C CA . GLN A 1 85 ? -16.874 6.821 6.962 1.00 91.06 85 GLN A CA 1
ATOM 670 C C . GLN A 1 85 ? -16.999 6.309 8.408 1.00 91.06 85 GLN A C 1
ATOM 672 O O . GLN A 1 85 ? -17.942 5.581 8.720 1.00 91.06 85 GLN A O 1
ATOM 677 N N . GLY A 1 86 ? -16.057 6.651 9.294 1.00 89.69 86 GLY A N 1
ATOM 678 C CA . GLY A 1 86 ? -16.027 6.183 10.682 1.00 89.69 86 GLY A CA 1
ATOM 679 C C . GLY A 1 86 ? -15.628 4.711 10.857 1.00 89.69 86 GLY A C 1
ATOM 680 O O . GLY A 1 86 ? -15.792 4.162 11.943 1.00 89.69 86 GLY A O 1
ATOM 681 N N . THR A 1 87 ? -15.098 4.059 9.817 1.00 90.38 87 THR A N 1
ATOM 682 C CA . THR A 1 87 ? -14.647 2.653 9.846 1.00 90.38 87 THR A CA 1
ATOM 683 C C . THR A 1 87 ? -13.135 2.508 10.039 1.00 90.38 87 THR A C 1
ATOM 685 O O . THR A 1 87 ? -12.606 1.395 10.032 1.00 90.38 87 THR A O 1
ATOM 688 N N . TYR A 1 88 ? -12.408 3.620 10.163 1.00 92.50 88 TYR A N 1
ATOM 689 C CA . TYR A 1 88 ? -10.963 3.613 10.377 1.00 92.50 88 TYR A CA 1
ATOM 690 C C . TYR A 1 88 ? -10.584 2.943 11.703 1.00 92.50 88 TYR A C 1
ATOM 692 O O . TYR A 1 88 ? -11.232 3.131 12.730 1.00 92.50 88 TYR A O 1
ATOM 700 N N . GLY A 1 89 ? -9.501 2.166 11.676 1.00 90.69 89 GLY A N 1
ATOM 701 C CA . GLY A 1 89 ? -9.017 1.430 12.841 1.00 90.69 89 GLY A CA 1
ATOM 702 C C . GLY A 1 89 ? -9.729 0.102 13.102 1.00 90.69 89 GLY A C 1
ATOM 703 O O . GLY A 1 89 ? -9.447 -0.523 14.119 1.00 90.69 89 GLY A O 1
ATOM 704 N N . LEU A 1 90 ? -10.597 -0.369 12.200 1.00 93.44 90 LEU A N 1
ATOM 705 C CA . LEU A 1 90 ? -11.153 -1.724 12.234 1.00 93.44 90 LEU A CA 1
ATOM 706 C C . LEU A 1 90 ? -10.421 -2.634 11.244 1.00 93.44 90 LEU A C 1
ATOM 708 O O . LEU A 1 90 ? -10.136 -2.245 10.112 1.00 93.44 90 LEU A O 1
ATOM 712 N N . CYS A 1 91 ? -10.113 -3.855 11.676 1.00 95.06 91 CYS A N 1
ATOM 713 C CA . CYS A 1 91 ? -9.476 -4.857 10.833 1.00 95.06 91 CYS A CA 1
ATOM 714 C C . CYS A 1 91 ? -10.459 -5.394 9.785 1.00 95.06 91 CYS A C 1
ATOM 716 O O . CYS A 1 91 ? -11.528 -5.875 10.150 1.00 95.06 91 CYS A O 1
ATOM 718 N N . GLU A 1 92 ? -10.058 -5.433 8.513 1.00 92.81 92 GLU A N 1
ATOM 719 C CA . GLU A 1 92 ? -10.895 -5.968 7.420 1.00 92.81 92 GLU A CA 1
ATOM 720 C C . GLU A 1 92 ? -11.220 -7.463 7.566 1.00 92.81 92 GLU A C 1
ATOM 722 O O . GLU A 1 92 ? -12.311 -7.889 7.206 1.00 92.81 92 GLU A O 1
ATOM 727 N N . ASP A 1 93 ? -10.294 -8.254 8.118 1.00 93.94 93 ASP A N 1
ATOM 728 C CA . ASP A 1 93 ? -10.467 -9.707 8.256 1.00 93.94 93 ASP A CA 1
ATOM 729 C C . ASP A 1 93 ? -11.349 -10.114 9.441 1.00 93.94 93 ASP A C 1
ATOM 731 O O . ASP A 1 93 ? -12.185 -11.004 9.317 1.00 93.94 93 ASP A O 1
ATOM 735 N N . CYS A 1 94 ? -11.128 -9.525 10.619 1.00 94.00 94 CYS A N 1
ATOM 736 C CA . CYS A 1 94 ? -11.773 -9.971 11.859 1.00 94.00 94 CYS A CA 1
ATOM 737 C C . CYS A 1 94 ? -12.727 -8.946 12.482 1.00 94.00 94 CYS A C 1
ATOM 739 O O . CYS A 1 94 ? -13.343 -9.241 13.506 1.00 94.00 94 CYS A O 1
ATOM 741 N N . GLY A 1 95 ? -12.814 -7.734 11.925 1.00 92.12 95 GLY A N 1
ATOM 742 C CA . GLY A 1 95 ? -13.644 -6.642 12.443 1.00 92.12 95 GLY A CA 1
ATOM 743 C C . GLY A 1 95 ? -13.193 -6.069 13.792 1.00 92.12 95 GLY A C 1
ATOM 744 O O . GLY A 1 95 ? -13.840 -5.167 14.314 1.00 92.12 95 GLY A O 1
ATOM 745 N N . GLN A 1 96 ? -12.102 -6.573 14.377 1.00 92.12 96 GLN A N 1
ATOM 746 C CA . GLN A 1 96 ? -11.583 -6.095 15.661 1.00 92.12 96 GLN A CA 1
ATOM 747 C C . GLN A 1 96 ? -10.836 -4.769 15.503 1.00 92.12 96 GLN A C 1
ATOM 749 O O . GLN A 1 96 ? -10.265 -4.488 14.446 1.00 92.12 96 GLN A O 1
ATOM 754 N N . ALA A 1 97 ? -10.783 -3.987 16.581 1.00 92.19 97 ALA A N 1
ATOM 755 C CA . ALA A 1 97 ? -9.999 -2.759 16.619 1.00 92.19 97 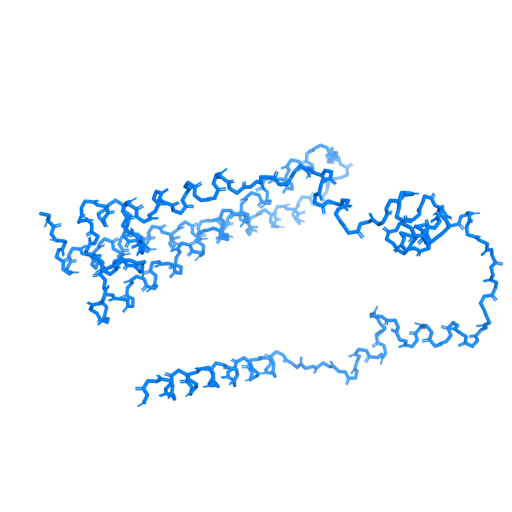ALA A CA 1
ATOM 756 C C . ALA A 1 97 ? -8.498 -3.049 16.429 1.00 92.19 97 ALA A C 1
ATOM 758 O O . ALA A 1 97 ? -7.928 -3.951 17.050 1.00 92.19 97 ALA A O 1
ATOM 759 N N . ILE A 1 98 ? -7.857 -2.272 15.563 1.00 93.12 98 ILE A N 1
ATOM 760 C CA . ILE A 1 98 ? -6.415 -2.280 15.338 1.00 93.12 98 ILE A CA 1
ATOM 761 C C . ILE A 1 98 ? -5.754 -1.481 16.465 1.00 93.12 98 ILE A C 1
ATOM 763 O O . ILE A 1 98 ? -6.239 -0.422 16.858 1.00 93.12 98 ILE A O 1
ATOM 767 N N . ASP A 1 99 ? -4.635 -1.989 16.979 1.00 92.88 99 ASP A N 1
ATOM 768 C CA . ASP A 1 99 ? -3.868 -1.317 18.027 1.00 92.88 99 ASP A CA 1
ATOM 769 C C . ASP A 1 99 ? -3.464 0.110 17.608 1.00 92.88 99 ASP A C 1
ATOM 771 O O . ASP A 1 99 ? -2.902 0.319 16.528 1.00 92.88 99 ASP A O 1
ATOM 775 N N . GLY A 1 100 ? -3.719 1.097 18.471 1.00 90.88 100 GLY A N 1
ATOM 776 C CA . GLY A 1 100 ? -3.345 2.486 18.232 1.00 90.88 100 GLY A CA 1
ATOM 777 C C . GLY A 1 100 ? -1.834 2.695 18.115 1.00 90.88 100 GLY A C 1
ATOM 778 O O . GLY A 1 100 ? -1.402 3.601 17.408 1.00 90.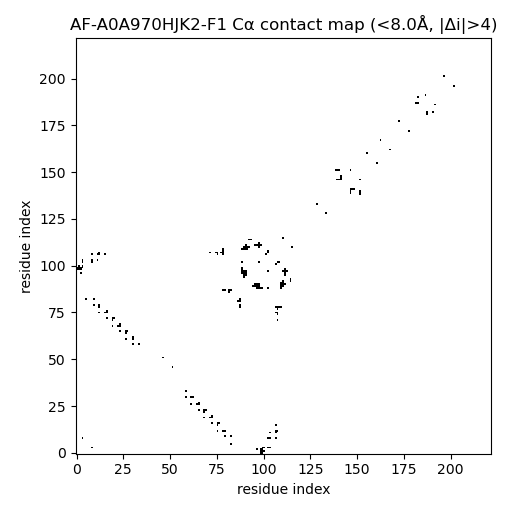88 100 GLY A O 1
ATOM 779 N N . GLU A 1 101 ? -0.996 1.865 18.747 1.00 91.88 101 GLU A N 1
ATOM 780 C CA . GLU A 1 101 ? 0.460 1.893 18.506 1.00 91.88 101 GLU A CA 1
ATOM 781 C C . GLU A 1 101 ? 0.810 1.503 17.070 1.00 91.88 101 GLU A C 1
ATOM 783 O O . GLU A 1 101 ? 1.628 2.156 16.419 1.00 91.88 101 GLU A O 1
ATOM 788 N N . ARG A 1 102 ? 0.120 0.496 16.532 1.00 91.94 102 ARG A N 1
ATOM 789 C CA . ARG A 1 102 ? 0.297 0.063 15.147 1.00 91.94 102 ARG A CA 1
ATOM 790 C C . ARG A 1 102 ? -0.188 1.121 14.161 1.00 91.94 102 ARG A C 1
ATOM 792 O O . ARG A 1 102 ? 0.507 1.365 13.184 1.00 91.94 102 ARG A O 1
ATOM 799 N N . LEU A 1 103 ? -1.328 1.764 14.421 1.00 93.31 103 LEU A N 1
ATOM 800 C CA . LEU A 1 103 ? -1.842 2.857 13.581 1.00 93.31 103 LEU A CA 1
ATOM 801 C C . LEU A 1 103 ? -0.960 4.114 13.637 1.00 93.31 103 LEU A C 1
ATOM 803 O O . LEU A 1 103 ? -0.939 4.887 12.684 1.00 93.31 103 LEU A O 1
ATOM 807 N N . ARG A 1 104 ? -0.207 4.323 14.726 1.00 91.88 104 ARG A N 1
ATOM 808 C CA . ARG A 1 104 ? 0.812 5.381 14.790 1.00 91.88 104 ARG A CA 1
ATOM 809 C C . ARG A 1 104 ? 2.005 5.078 13.891 1.00 91.88 104 ARG A C 1
ATOM 811 O O . ARG A 1 104 ? 2.463 5.973 13.193 1.00 91.88 104 ARG A O 1
ATOM 818 N N . ALA A 1 105 ? 2.475 3.832 13.884 1.00 91.69 105 ALA A N 1
ATOM 819 C CA . ALA A 1 105 ? 3.614 3.415 13.068 1.00 91.69 105 ALA A CA 1
ATOM 820 C C . ALA A 1 105 ? 3.266 3.210 11.581 1.00 91.69 105 ALA A C 1
ATOM 822 O O . ALA A 1 105 ? 4.078 3.500 10.709 1.00 91.69 105 ALA A O 1
ATOM 823 N N . LEU A 1 106 ? 2.077 2.678 11.292 1.00 92.62 106 LEU A N 1
ATOM 824 C CA . LEU A 1 106 ? 1.594 2.334 9.954 1.00 92.62 106 LEU A CA 1
ATOM 825 C C . LEU A 1 106 ? 0.140 2.809 9.798 1.00 92.62 106 LEU A C 1
ATOM 827 O O . LEU A 1 106 ? -0.781 2.008 9.963 1.00 92.62 106 LEU A O 1
ATOM 831 N N . PRO A 1 107 ? -0.102 4.089 9.479 1.00 92.88 107 PRO A N 1
ATOM 832 C CA . PRO A 1 107 ? -1.456 4.647 9.484 1.00 92.88 107 PRO A CA 1
ATOM 833 C C . PRO A 1 107 ? -2.353 4.113 8.359 1.00 92.88 107 PRO A C 1
ATOM 835 O O . PRO A 1 107 ? -3.563 4.036 8.523 1.00 92.88 107 PRO A O 1
ATOM 838 N N . ALA A 1 108 ? -1.786 3.665 7.237 1.00 93.12 108 ALA A N 1
ATOM 839 C CA . ALA A 1 108 ? -2.555 3.087 6.131 1.00 93.12 108 ALA A CA 1
ATOM 840 C C . ALA A 1 108 ? -2.856 1.576 6.289 1.00 93.12 108 ALA A C 1
ATOM 842 O O . ALA A 1 108 ? -3.356 0.941 5.363 1.00 93.12 108 ALA A O 1
ATOM 843 N N . THR A 1 109 ? -2.530 0.956 7.434 1.00 93.44 109 THR A N 1
ATOM 844 C CA . THR A 1 109 ? -2.763 -0.487 7.643 1.00 93.44 109 THR A CA 1
ATOM 845 C C . THR A 1 109 ? -4.251 -0.816 7.766 1.00 93.44 109 THR A C 1
ATOM 847 O O . THR A 1 109 ? -4.970 -0.224 8.565 1.00 93.44 109 THR A O 1
ATOM 850 N N . THR A 1 110 ? -4.691 -1.858 7.060 1.00 93.94 110 THR A N 1
ATOM 851 C CA . THR A 1 110 ? -6.086 -2.332 7.098 1.00 93.94 110 THR A CA 1
ATOM 852 C C . THR A 1 110 ? -6.290 -3.577 7.967 1.00 93.94 110 THR A C 1
ATOM 854 O O . THR A 1 110 ? -7.417 -3.945 8.297 1.00 93.94 110 THR A O 1
ATOM 857 N N . LEU A 1 111 ? -5.194 -4.231 8.369 1.00 94.12 111 LEU A N 1
ATOM 858 C CA . LEU A 1 111 ? -5.203 -5.475 9.139 1.00 94.12 111 LEU A CA 1
ATOM 859 C C . LEU A 1 111 ? -4.586 -5.299 10.527 1.00 94.12 111 LEU A C 1
ATOM 861 O O . LEU A 1 111 ? -3.622 -4.546 10.701 1.00 94.12 111 LEU A O 1
ATOM 865 N N . CYS A 1 112 ? -5.082 -6.067 11.499 1.00 94.50 112 CYS A N 1
ATOM 866 C CA . CYS A 1 112 ? -4.460 -6.223 12.811 1.00 94.50 112 CYS A CA 1
ATOM 867 C C . CYS A 1 112 ? -3.237 -7.162 12.750 1.00 94.50 112 CYS A C 1
ATOM 869 O O . CYS A 1 112 ? -2.931 -7.764 11.716 1.00 94.50 112 CYS A O 1
ATOM 871 N N . ILE A 1 113 ? -2.493 -7.273 13.855 1.00 93.88 113 ILE A N 1
ATOM 872 C CA . ILE A 1 113 ? -1.233 -8.034 13.881 1.00 93.88 113 ILE A CA 1
ATOM 873 C C . ILE A 1 113 ? -1.428 -9.537 13.742 1.00 93.88 113 ILE A C 1
ATOM 875 O O . ILE A 1 113 ? -0.664 -10.171 13.019 1.00 93.88 113 ILE A O 1
ATOM 879 N N . SER A 1 114 ? -2.481 -10.086 14.343 1.00 94.50 114 SER A N 1
ATOM 880 C CA . SER A 1 114 ? -2.809 -11.505 14.233 1.00 94.50 114 SER A CA 1
ATOM 881 C C . SER A 1 114 ? -3.231 -11.867 12.810 1.00 94.50 114 SER A C 1
ATOM 883 O O . SER A 1 114 ? -2.688 -12.810 12.242 1.00 94.50 114 SER A O 1
ATOM 885 N N . CYS A 1 115 ? -4.127 -11.087 12.194 1.00 95.56 115 CYS A N 1
ATOM 886 C CA . CYS A 1 115 ? -4.561 -11.328 10.815 1.00 95.56 115 CYS A CA 1
ATOM 887 C C . CYS A 1 115 ? -3.420 -11.142 9.811 1.00 95.56 115 CYS A C 1
ATOM 889 O O . CYS A 1 115 ? -3.264 -11.975 8.922 1.00 95.56 115 CYS A O 1
ATOM 891 N N . LYS A 1 116 ? -2.575 -10.114 9.985 1.00 93.88 116 LYS A N 1
ATOM 892 C CA . LYS A 1 116 ? -1.387 -9.930 9.139 1.00 93.88 116 LYS A CA 1
ATOM 893 C C . LYS A 1 116 ? -0.417 -11.111 9.262 1.00 93.88 116 LYS A C 1
ATOM 895 O O . LYS A 1 116 ? -0.032 -11.662 8.240 1.00 93.88 116 LYS A O 1
ATOM 900 N N . SER A 1 117 ? -0.102 -11.543 10.485 1.00 94.25 117 SER A N 1
ATOM 901 C CA . SER A 1 117 ? 0.811 -12.675 10.716 1.00 94.25 117 SER A CA 1
ATOM 902 C C . SER A 1 117 ? 0.264 -13.976 10.127 1.00 94.25 117 SER A C 1
ATOM 904 O O . SER A 1 117 ? 1.008 -14.745 9.531 1.00 94.25 117 SER A O 1
ATOM 906 N N . ARG A 1 118 ? -1.050 -14.211 10.241 1.00 94.56 118 ARG A N 1
ATOM 907 C CA . ARG A 1 118 ? -1.704 -15.376 9.634 1.00 94.56 118 ARG A CA 1
ATOM 908 C C . ARG A 1 118 ? -1.580 -15.366 8.108 1.00 94.56 118 ARG A C 1
ATOM 910 O O . ARG A 1 118 ? -1.184 -16.375 7.539 1.00 94.56 118 ARG A O 1
ATOM 917 N N . ARG A 1 119 ? -1.861 -14.233 7.452 1.00 92.62 119 ARG A N 1
ATOM 918 C CA . ARG A 1 119 ? -1.711 -14.101 5.990 1.00 92.62 119 ARG A CA 1
ATOM 919 C C . ARG A 1 119 ? -0.260 -14.284 5.534 1.00 92.62 119 ARG A C 1
ATOM 921 O O . ARG A 1 119 ? -0.020 -14.865 4.482 1.00 92.62 119 ARG A O 1
ATOM 928 N N . GLU A 1 120 ? 0.705 -13.791 6.309 1.00 92.12 120 GLU A N 1
ATOM 929 C CA . GLU A 1 120 ? 2.133 -13.987 6.028 1.00 92.12 120 GLU A CA 1
ATOM 930 C C . GLU A 1 120 ? 2.524 -15.466 6.135 1.00 92.12 120 GLU A C 1
ATOM 932 O O . GLU A 1 120 ? 3.136 -15.992 5.210 1.00 92.12 120 GLU A O 1
ATOM 937 N N . GLN A 1 121 ? 2.078 -16.166 7.182 1.00 90.69 121 GLN A N 1
ATOM 938 C CA . GLN A 1 121 ? 2.292 -17.610 7.332 1.00 90.69 121 GLN A CA 1
ATOM 939 C C . GLN A 1 121 ? 1.654 -18.415 6.198 1.00 90.69 121 GLN A C 1
ATOM 941 O O . GLN A 1 121 ? 2.294 -19.307 5.653 1.00 90.69 121 GLN A O 1
ATOM 946 N N . GLU A 1 122 ? 0.416 -18.099 5.813 1.00 88.44 122 GLU A N 1
ATOM 947 C CA . GLU A 1 122 ? -0.260 -18.739 4.677 1.00 88.44 122 GLU A CA 1
ATOM 948 C C . GLU A 1 122 ? 0.524 -18.523 3.371 1.00 88.44 122 GLU A C 1
ATOM 950 O O . GLU A 1 122 ? 0.664 -19.447 2.572 1.00 88.44 122 GLU A O 1
ATOM 955 N N . ARG A 1 123 ? 1.102 -17.331 3.174 1.00 84.69 123 ARG A N 1
ATOM 956 C CA . ARG A 1 123 ? 1.941 -17.013 2.010 1.00 84.69 123 ARG A CA 1
ATOM 957 C C . ARG A 1 123 ? 3.297 -17.722 2.033 1.00 84.69 123 ARG A C 1
ATOM 959 O O . ARG A 1 123 ? 3.797 -18.080 0.973 1.00 84.69 123 ARG A O 1
ATOM 966 N N . GLU A 1 124 ? 3.901 -17.910 3.202 1.00 80.69 124 GLU A N 1
ATOM 967 C CA . GLU A 1 124 ? 5.163 -18.651 3.358 1.00 80.69 124 GLU A CA 1
ATOM 968 C C . GLU A 1 124 ? 4.976 -20.162 3.201 1.00 80.69 124 GLU A C 1
ATOM 970 O O . GLU A 1 124 ? 5.832 -20.841 2.635 1.00 80.69 124 GLU A O 1
ATOM 975 N N . GLN A 1 125 ? 3.854 -20.685 3.697 1.00 76.88 125 GLN A N 1
ATOM 976 C CA . GLN A 1 125 ? 3.480 -22.093 3.576 1.00 76.88 125 GLN A CA 1
ATOM 977 C C . GLN A 1 125 ? 2.939 -22.433 2.188 1.00 76.88 125 GLN A C 1
ATOM 979 O O . GLN A 1 125 ? 2.906 -23.610 1.823 1.00 76.88 125 GLN A O 1
ATOM 984 N N . ALA A 1 126 ? 2.531 -21.429 1.404 1.00 72.12 126 ALA A N 1
ATOM 985 C CA . ALA A 1 126 ? 2.201 -21.629 0.006 1.00 72.12 126 ALA A CA 1
ATOM 986 C C . ALA A 1 126 ? 3.426 -22.242 -0.690 1.00 72.12 126 ALA A C 1
ATOM 988 O O . ALA A 1 126 ? 4.517 -21.661 -0.640 1.00 72.12 126 ALA A O 1
ATOM 989 N N . PRO A 1 127 ? 3.288 -23.425 -1.315 1.00 67.94 127 PRO A N 1
ATOM 990 C CA . PRO A 1 127 ? 4.415 -24.071 -1.956 1.00 67.94 127 PRO A CA 1
ATOM 991 C C . PRO A 1 127 ? 4.950 -23.119 -3.022 1.00 67.94 127 PRO A C 1
ATOM 993 O O . PRO A 1 127 ? 4.253 -22.821 -3.992 1.00 67.94 127 PRO A O 1
ATOM 996 N N . ARG A 1 128 ? 6.186 -22.626 -2.841 1.00 61.69 128 ARG A N 1
ATOM 997 C CA . ARG A 1 128 ? 6.911 -21.978 -3.936 1.00 61.69 128 ARG A CA 1
ATOM 998 C C . ARG A 1 128 ? 6.935 -23.011 -5.050 1.00 61.69 128 ARG A C 1
ATOM 1000 O O . ARG A 1 128 ? 7.500 -24.085 -4.816 1.00 61.69 128 ARG A O 1
ATOM 1007 N N . PRO A 1 129 ? 6.299 -22.760 -6.203 1.00 60.16 129 PRO A N 1
ATOM 1008 C CA . PRO A 1 129 ? 6.401 -23.716 -7.277 1.00 60.16 129 PRO A CA 1
ATOM 1009 C C . PRO A 1 129 ? 7.891 -23.857 -7.571 1.00 60.16 129 PRO A C 1
ATOM 1011 O O . PRO A 1 129 ? 8.566 -22.867 -7.851 1.00 60.16 129 PRO A O 1
ATOM 1014 N N . THR A 1 130 ? 8.434 -25.067 -7.447 1.00 66.06 130 THR A N 1
ATOM 1015 C CA . THR A 1 130 ? 9.742 -25.335 -8.037 1.00 66.06 130 THR A CA 1
ATOM 1016 C C . THR A 1 130 ? 9.602 -24.977 -9.511 1.00 66.06 130 THR A C 1
ATOM 1018 O O . THR A 1 130 ? 8.600 -25.345 -10.122 1.00 66.06 130 THR A O 1
ATOM 1021 N N . GLU A 1 131 ? 10.542 -24.213 -10.064 1.00 56.72 131 GLU A N 1
ATOM 1022 C CA . GLU A 1 131 ? 10.499 -23.690 -11.443 1.00 56.72 131 GLU A CA 1
ATOM 1023 C C . GLU A 1 131 ? 10.078 -24.759 -12.467 1.00 56.72 131 GLU A C 1
ATOM 1025 O O . GLU A 1 131 ? 9.264 -24.520 -13.355 1.00 56.72 131 GLU A O 1
ATOM 1030 N N . ARG A 1 132 ? 10.513 -25.998 -12.224 1.00 49.16 132 ARG A N 1
ATOM 1031 C CA . ARG A 1 132 ? 10.128 -27.202 -12.954 1.00 49.16 132 ARG A CA 1
ATOM 1032 C C . ARG A 1 132 ? 8.634 -27.550 -12.850 1.00 49.16 132 ARG A C 1
ATOM 1034 O O . ARG A 1 132 ? 8.020 -27.895 -13.843 1.00 49.16 132 ARG A O 1
ATOM 1041 N N . THR A 1 133 ? 8.018 -27.461 -11.680 1.00 52.75 133 THR A N 1
ATOM 1042 C CA . THR A 1 133 ? 6.638 -27.923 -11.436 1.00 52.75 133 THR A CA 1
ATOM 1043 C C . THR A 1 133 ? 5.589 -26.926 -11.919 1.00 52.75 133 THR A C 1
ATOM 1045 O O . THR A 1 133 ? 4.554 -27.353 -12.415 1.00 52.75 133 THR A O 1
ATOM 1048 N N . ALA A 1 134 ? 5.845 -25.614 -11.842 1.00 59.00 134 ALA A N 1
ATOM 1049 C CA . ALA A 1 134 ? 4.935 -24.626 -12.438 1.00 59.00 134 ALA A CA 1
ATOM 1050 C C . ALA A 1 134 ? 4.933 -24.685 -13.971 1.00 59.00 134 ALA A C 1
ATOM 1052 O O . ALA A 1 134 ? 3.877 -24.522 -14.573 1.00 59.00 134 ALA A O 1
ATOM 1053 N N . LEU A 1 135 ? 6.091 -24.946 -14.588 1.00 57.75 135 LEU A N 1
ATOM 1054 C CA . LEU A 1 135 ? 6.221 -25.004 -16.045 1.00 57.75 135 LEU A CA 1
ATOM 1055 C C . LEU A 1 135 ? 5.793 -26.358 -16.637 1.00 57.75 135 LEU A C 1
ATOM 1057 O O . LEU A 1 135 ? 5.261 -26.385 -17.739 1.00 57.75 135 LEU A O 1
ATOM 1061 N N . LEU A 1 136 ? 5.985 -27.477 -15.922 1.00 57.88 136 LEU A N 1
ATOM 1062 C CA . LEU A 1 136 ? 5.689 -28.830 -16.432 1.00 57.88 136 LEU A CA 1
ATOM 1063 C C . LEU A 1 136 ? 4.342 -29.417 -15.981 1.00 57.88 136 LEU A C 1
ATOM 1065 O O . LEU A 1 136 ? 3.998 -30.507 -16.421 1.00 57.88 136 LEU A O 1
ATOM 1069 N N . SER A 1 137 ? 3.563 -28.740 -15.132 1.00 60.16 137 SER A N 1
ATOM 1070 C CA . SER A 1 137 ? 2.257 -29.261 -14.673 1.00 60.16 137 SER A CA 1
ATOM 1071 C C . SER A 1 137 ? 1.234 -29.413 -15.812 1.00 60.16 137 SER A C 1
ATOM 1073 O O . SER A 1 137 ? 0.397 -30.312 -15.790 1.00 60.16 137 SER A O 1
ATOM 1075 N N . SER A 1 138 ? 1.309 -28.549 -16.826 1.00 60.66 138 SER A N 1
ATOM 1076 C CA . SER A 1 138 ? 0.418 -28.553 -17.992 1.00 60.66 138 SER A CA 1
ATOM 1077 C C . SER A 1 138 ? 1.021 -29.224 -19.228 1.00 60.66 138 SER A C 1
ATOM 1079 O O . SER A 1 138 ? 0.319 -29.382 -20.228 1.00 60.66 138 SER A O 1
ATOM 1081 N N . VAL A 1 139 ? 2.300 -29.609 -19.185 1.00 64.12 139 VAL A N 1
ATOM 1082 C CA . VAL A 1 139 ? 2.978 -30.241 -20.318 1.00 64.12 139 VAL A CA 1
ATOM 1083 C C . VAL A 1 139 ? 2.811 -31.751 -20.184 1.00 64.12 139 VAL A C 1
ATOM 1085 O O . VAL A 1 139 ? 3.304 -32.330 -19.213 1.00 64.12 139 VAL A O 1
ATOM 1088 N N . PRO A 1 140 ? 2.111 -32.411 -21.119 1.00 63.19 140 PRO A N 1
ATOM 1089 C CA . PRO A 1 140 ? 2.001 -33.855 -21.080 1.00 63.19 140 PRO A CA 1
ATOM 1090 C C . PRO A 1 140 ? 3.390 -34.482 -21.213 1.00 63.19 140 PRO A C 1
ATOM 1092 O O . PRO A 1 140 ? 4.199 -34.076 -22.043 1.00 63.19 140 PRO A O 1
ATOM 1095 N N . THR A 1 141 ? 3.678 -35.454 -20.357 1.00 63.47 141 THR A N 1
ATOM 1096 C CA . THR A 1 141 ? 4.928 -36.215 -20.388 1.00 63.47 141 THR A CA 1
ATOM 1097 C C . THR A 1 141 ? 4.752 -37.480 -21.219 1.00 63.47 141 THR A C 1
ATOM 1099 O O . THR A 1 141 ? 3.630 -37.958 -21.376 1.00 63.47 141 THR A O 1
ATOM 1102 N N . ASP A 1 142 ? 5.863 -38.077 -21.654 1.00 64.06 142 ASP A N 1
ATOM 1103 C CA . ASP A 1 142 ? 5.935 -39.347 -22.413 1.00 64.06 142 ASP A CA 1
ATOM 1104 C C . ASP A 1 142 ? 5.292 -40.553 -21.680 1.00 64.06 142 ASP A C 1
ATOM 1106 O O . ASP A 1 142 ? 5.127 -41.646 -22.205 1.00 64.06 142 ASP A O 1
ATOM 1110 N N . THR A 1 143 ? 4.908 -40.362 -20.416 1.00 64.75 143 THR A N 1
ATOM 1111 C CA . THR A 1 143 ? 4.177 -41.331 -19.591 1.00 64.75 143 THR A CA 1
ATOM 1112 C C . THR A 1 143 ? 2.656 -41.155 -19.626 1.00 64.75 143 THR A C 1
ATOM 1114 O O . THR A 1 143 ? 1.943 -41.942 -19.000 1.00 64.75 143 THR A O 1
ATOM 1117 N N . THR A 1 144 ? 2.139 -40.133 -20.313 1.00 71.94 144 THR A N 1
ATOM 1118 C CA . THR A 1 144 ? 0.698 -39.871 -20.397 1.00 71.94 144 THR A CA 1
ATOM 1119 C C . THR A 1 144 ? 0.065 -40.839 -21.401 1.00 71.94 144 THR A C 1
ATOM 1121 O O . THR A 1 144 ? 0.451 -40.829 -22.568 1.00 71.94 144 THR A O 1
ATOM 1124 N N . PRO A 1 145 ? -0.904 -41.687 -21.001 1.00 75.62 145 PRO A N 1
ATOM 1125 C CA . PRO A 1 145 ? -1.482 -42.673 -21.910 1.00 75.62 145 PRO A CA 1
ATOM 1126 C C . PRO A 1 145 ? -2.121 -42.016 -23.139 1.00 75.62 145 PRO A C 1
ATOM 1128 O O . PRO A 1 145 ? -2.995 -41.163 -22.997 1.00 75.62 145 PRO A O 1
ATOM 1131 N N . GLY A 1 146 ? -1.710 -42.451 -24.332 1.00 72.94 146 GLY A N 1
ATOM 1132 C CA . GLY A 1 146 ? -2.238 -41.944 -25.601 1.00 72.94 146 GLY A CA 1
ATOM 1133 C C . GLY A 1 146 ? -1.660 -40.601 -26.051 1.00 72.94 146 GLY A C 1
ATOM 1134 O O . GLY A 1 146 ? -2.246 -39.993 -26.937 1.00 72.94 146 GLY A O 1
ATOM 1135 N N . ILE A 1 147 ? -0.564 -40.146 -25.439 1.00 72.12 147 ILE A N 1
ATOM 1136 C CA . ILE A 1 147 ? 0.236 -39.018 -25.920 1.00 72.12 147 ILE A CA 1
ATOM 1137 C C . ILE A 1 147 ? 1.609 -39.569 -26.281 1.00 72.12 147 ILE A C 1
ATOM 1139 O O . ILE A 1 147 ? 2.274 -40.145 -25.420 1.00 72.12 147 ILE A O 1
ATOM 1143 N N . ASP A 1 148 ? 2.013 -39.426 -27.537 1.00 77.44 148 ASP A N 1
ATOM 1144 C CA . ASP A 1 148 ? 3.359 -39.780 -27.976 1.00 77.44 148 ASP A CA 1
ATOM 1145 C C . ASP A 1 148 ? 4.300 -38.560 -27.989 1.00 77.44 148 ASP A C 1
ATOM 1147 O O . ASP A 1 148 ? 3.923 -37.427 -27.673 1.00 77.44 148 ASP A O 1
ATOM 1151 N N . GLY A 1 149 ? 5.573 -38.787 -28.324 1.00 74.12 149 GLY A N 1
ATOM 1152 C CA . GLY A 1 149 ? 6.546 -37.701 -28.430 1.00 74.12 149 GLY A CA 1
ATOM 1153 C C . GLY A 1 149 ? 6.157 -36.646 -29.472 1.00 74.12 149 GLY A C 1
ATOM 1154 O O . GLY A 1 149 ? 6.475 -35.474 -29.284 1.00 74.12 149 GLY A O 1
ATOM 1155 N N . GLN A 1 150 ? 5.453 -37.035 -30.539 1.00 75.81 150 GLN A N 1
ATOM 1156 C CA . GLN A 1 150 ? 5.033 -36.144 -31.620 1.00 75.81 150 GLN A CA 1
ATOM 1157 C C . GLN A 1 150 ? 3.908 -35.206 -31.156 1.00 75.81 150 GLN A C 1
ATOM 1159 O O . GLN A 1 150 ? 3.986 -34.001 -31.381 1.00 75.81 150 GLN A O 1
ATOM 1164 N N . ASP A 1 151 ? 2.950 -35.720 -30.384 1.00 74.81 151 ASP A N 1
ATOM 1165 C CA . ASP A 1 151 ? 1.876 -34.942 -29.759 1.00 74.81 151 ASP A CA 1
ATOM 1166 C C . ASP A 1 151 ? 2.407 -33.867 -28.789 1.00 74.81 151 ASP A C 1
ATOM 1168 O O . ASP A 1 151 ? 1.795 -32.809 -28.602 1.00 74.81 151 ASP A O 1
ATOM 1172 N N . ILE A 1 152 ? 3.542 -34.137 -28.132 1.00 75.62 152 ILE A N 1
ATOM 1173 C CA . ILE A 1 152 ? 4.233 -33.170 -27.266 1.00 75.62 152 ILE A CA 1
ATOM 1174 C C . ILE A 1 152 ? 4.907 -32.087 -28.120 1.00 75.62 152 ILE A C 1
ATOM 1176 O O . ILE A 1 152 ? 4.787 -30.899 -27.804 1.00 75.62 152 ILE A O 1
ATOM 1180 N N . TRP A 1 153 ? 5.584 -32.479 -29.206 1.00 72.62 153 TRP A N 1
ATOM 1181 C CA . TRP A 1 153 ? 6.225 -31.553 -30.144 1.00 72.62 153 TRP A CA 1
ATOM 1182 C C . TRP A 1 153 ? 5.223 -30.587 -30.782 1.00 72.62 153 TRP A C 1
ATOM 1184 O O . TRP A 1 153 ? 5.457 -29.378 -30.750 1.00 72.62 153 TRP A O 1
ATOM 1194 N N . ASP A 1 154 ? 4.085 -31.082 -31.267 1.00 75.38 154 ASP A N 1
ATOM 1195 C CA . ASP A 1 154 ? 3.055 -30.265 -31.923 1.00 75.38 154 ASP A CA 1
ATOM 1196 C C . ASP A 1 154 ? 2.454 -29.205 -30.982 1.00 75.38 154 ASP A C 1
ATOM 1198 O O . ASP A 1 154 ? 2.113 -28.098 -31.403 1.00 75.38 154 ASP A O 1
ATOM 1202 N N . LYS A 1 155 ? 2.373 -29.502 -29.678 1.00 73.50 155 LYS A N 1
ATOM 1203 C CA . LYS A 1 155 ? 1.890 -28.554 -28.659 1.00 73.50 155 LYS A CA 1
ATOM 1204 C C . LYS A 1 155 ? 2.914 -27.488 -28.280 1.00 73.50 155 LYS A C 1
ATOM 1206 O O . LYS A 1 155 ? 2.517 -26.388 -27.901 1.00 73.50 155 LYS A O 1
ATOM 1211 N N . LEU A 1 156 ? 4.208 -27.807 -28.327 1.00 73.44 156 LEU A N 1
ATOM 1212 C CA . LEU A 1 156 ? 5.284 -26.904 -27.900 1.00 73.44 156 LEU A CA 1
ATOM 1213 C C . LEU A 1 156 ? 5.837 -26.051 -29.042 1.00 73.44 156 LEU A C 1
ATOM 1215 O O . LEU A 1 156 ? 6.271 -24.928 -28.791 1.00 73.44 156 LEU A O 1
ATOM 1219 N N . ALA A 1 157 ? 5.787 -26.541 -30.283 1.00 74.56 157 ALA A N 1
ATOM 1220 C CA . ALA A 1 157 ? 6.347 -25.860 -31.446 1.00 74.56 157 ALA A CA 1
ATOM 1221 C C . ALA A 1 157 ? 5.896 -24.389 -31.621 1.00 74.56 157 ALA A C 1
ATOM 1223 O O . ALA A 1 157 ? 6.752 -23.559 -31.939 1.00 74.56 157 ALA A O 1
ATOM 1224 N N . PRO A 1 158 ? 4.629 -24.004 -31.344 1.00 73.50 158 PRO A N 1
ATOM 1225 C CA . PRO A 1 158 ? 4.195 -22.605 -31.430 1.00 73.50 158 PRO A CA 1
ATOM 1226 C C . PRO A 1 158 ? 4.845 -21.675 -30.396 1.00 73.50 158 PRO A C 1
ATOM 1228 O O . PRO A 1 158 ? 4.933 -20.471 -30.622 1.00 73.50 158 PRO A O 1
ATOM 1231 N N . TYR A 1 159 ? 5.290 -22.215 -29.257 1.00 70.75 159 TYR A N 1
ATOM 1232 C CA . TYR A 1 159 ? 5.904 -21.450 -28.166 1.00 70.75 159 TYR A CA 1
ATOM 1233 C C . TYR A 1 159 ? 7.426 -21.316 -28.308 1.00 70.75 159 TYR A C 1
ATOM 1235 O O . TYR A 1 159 ? 8.061 -20.638 -27.501 1.00 70.75 159 TYR A O 1
ATOM 1243 N N . GLY A 1 160 ? 8.007 -21.940 -29.334 1.00 62.00 160 GLY A N 1
ATOM 1244 C CA . GLY A 1 160 ? 9.420 -21.838 -29.667 1.00 62.00 160 GLY A CA 1
ATOM 1245 C C . GLY A 1 160 ? 9.992 -23.186 -30.081 1.00 62.00 160 GLY A C 1
ATOM 1246 O O . GLY A 1 160 ? 10.053 -24.125 -29.290 1.00 62.00 160 GLY A O 1
ATOM 1247 N N . THR A 1 161 ? 10.470 -23.264 -31.317 1.00 68.94 161 THR A N 1
ATOM 1248 C CA . THR A 1 161 ? 11.387 -24.320 -31.756 1.00 68.94 161 THR A CA 1
ATOM 1249 C C . THR A 1 161 ? 12.787 -23.726 -31.866 1.00 68.94 161 THR A C 1
ATOM 1251 O O . THR A 1 161 ? 12.945 -22.525 -32.070 1.00 68.94 161 THR A O 1
ATOM 1254 N N . ALA A 1 162 ? 13.825 -24.554 -31.745 1.00 67.75 162 ALA A N 1
ATOM 1255 C CA . ALA A 1 162 ? 15.198 -24.124 -32.025 1.00 67.75 162 ALA A CA 1
ATOM 1256 C C . ALA A 1 162 ? 15.465 -23.924 -33.534 1.00 67.75 162 ALA A C 1
ATOM 1258 O O . ALA A 1 162 ? 16.608 -23.690 -33.918 1.00 67.75 162 ALA A O 1
ATOM 1259 N N . ASN A 1 163 ? 14.432 -24.031 -34.378 1.00 65.06 163 ASN A N 1
ATOM 1260 C CA . ASN A 1 163 ? 14.548 -23.872 -35.818 1.00 65.06 163 ASN A CA 1
ATOM 1261 C C . ASN A 1 163 ? 14.816 -22.404 -36.143 1.00 65.06 163 ASN A C 1
ATOM 1263 O O . ASN A 1 163 ? 14.036 -21.509 -35.812 1.00 65.06 163 ASN A O 1
ATOM 1267 N N . SER A 1 164 ? 15.930 -22.164 -36.815 1.00 59.41 164 SER A N 1
ATOM 1268 C CA . SER A 1 164 ? 16.211 -20.882 -37.437 1.00 59.41 164 SER A CA 1
ATOM 1269 C C . SER A 1 164 ? 15.368 -20.718 -38.713 1.00 59.41 164 SER A C 1
ATOM 1271 O O . SER A 1 164 ? 14.849 -21.703 -39.244 1.00 59.41 164 SER A O 1
ATOM 1273 N N . PRO A 1 165 ? 15.265 -19.504 -39.287 1.00 55.28 165 PRO A N 1
ATOM 1274 C CA . PRO A 1 165 ? 14.646 -19.309 -40.602 1.00 55.28 165 PRO A CA 1
ATOM 1275 C C . PRO A 1 165 ? 15.261 -20.163 -41.728 1.00 55.28 165 PRO A C 1
ATOM 1277 O O . PRO A 1 165 ? 14.666 -20.270 -42.792 1.00 55.28 165 PRO A O 1
ATOM 1280 N N . GLN A 1 166 ? 16.444 -20.752 -41.512 1.00 59.31 166 GLN A N 1
ATOM 1281 C CA . GLN A 1 166 ? 17.114 -21.664 -42.446 1.00 59.31 166 GLN A CA 1
ATOM 1282 C C . GLN A 1 166 ? 16.654 -23.125 -42.289 1.00 59.31 166 GLN A C 1
ATOM 1284 O O . GLN A 1 166 ? 16.835 -23.918 -43.208 1.00 59.31 166 GLN A O 1
ATOM 1289 N N . ASP A 1 167 ? 16.061 -23.467 -41.142 1.00 64.00 167 ASP A N 1
ATOM 1290 C CA . ASP A 1 167 ? 15.573 -24.810 -40.805 1.00 64.00 167 ASP A CA 1
ATOM 1291 C C . ASP A 1 167 ? 14.072 -24.975 -41.095 1.00 64.00 167 ASP A C 1
ATOM 1293 O O . ASP A 1 167 ? 13.539 -26.085 -41.049 1.00 64.00 167 ASP A O 1
ATOM 1297 N N . ALA A 1 168 ? 13.372 -23.871 -41.381 1.00 54.66 168 ALA A N 1
ATOM 1298 C CA . ALA A 1 168 ? 11.988 -23.909 -41.821 1.00 54.66 168 ALA A CA 1
ATOM 1299 C C . ALA A 1 168 ? 11.923 -24.472 -43.254 1.00 54.66 168 ALA A C 1
ATOM 1301 O O . ALA A 1 168 ? 12.626 -23.964 -44.134 1.00 54.66 168 ALA A O 1
ATOM 1302 N N . PRO A 1 169 ? 11.097 -25.501 -43.527 1.00 55.50 169 PRO A N 1
ATOM 1303 C CA . PRO A 1 169 ? 10.867 -25.937 -44.896 1.00 55.50 169 PRO A CA 1
ATOM 1304 C C . PRO A 1 169 ? 10.341 -24.745 -45.697 1.00 55.50 169 PRO A C 1
ATOM 1306 O O . PRO A 1 169 ? 9.388 -24.081 -45.291 1.00 55.50 169 PRO A O 1
ATOM 1309 N N . GLN A 1 170 ? 11.002 -24.447 -46.813 1.00 52.62 170 GLN A N 1
ATOM 1310 C CA . GLN A 1 170 ? 10.639 -23.340 -47.685 1.00 52.62 170 GLN A CA 1
ATOM 1311 C C . GLN A 1 170 ? 9.385 -23.718 -48.478 1.00 52.62 170 GLN A C 1
ATOM 1313 O O . GLN A 1 170 ? 9.451 -24.126 -49.633 1.00 52.62 170 GLN A O 1
ATOM 1318 N N . GLU A 1 171 ? 8.234 -23.663 -47.815 1.00 54.94 171 GLU A N 1
ATOM 1319 C CA . GLU A 1 171 ? 6.938 -23.729 -48.472 1.00 54.94 171 GLU A CA 1
ATOM 1320 C C . GLU A 1 171 ? 6.621 -22.337 -49.013 1.00 54.94 171 GLU A C 1
ATOM 1322 O O . GLU A 1 171 ? 6.351 -21.396 -48.263 1.00 54.94 171 GLU A O 1
ATOM 1327 N N . ASP A 1 172 ? 6.696 -22.195 -50.335 1.00 46.62 172 ASP A N 1
ATOM 1328 C CA . ASP A 1 172 ? 6.250 -20.994 -51.030 1.00 46.62 172 ASP A CA 1
ATOM 1329 C C . ASP A 1 172 ? 4.751 -20.796 -50.757 1.00 46.62 172 ASP A C 1
ATOM 1331 O O . ASP A 1 172 ? 3.894 -21.449 -51.360 1.00 46.62 172 ASP A O 1
ATOM 1335 N N . LEU A 1 1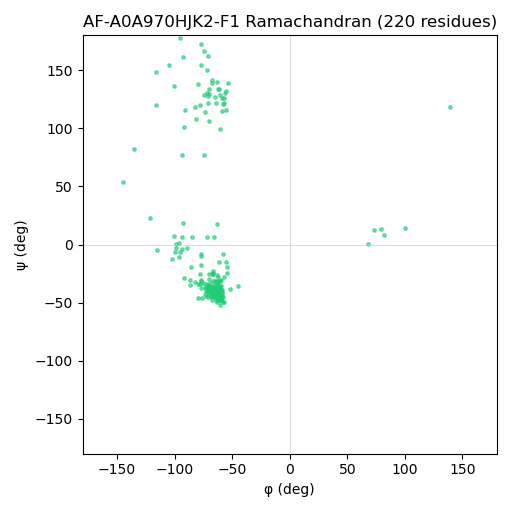73 ? 4.415 -19.909 -49.817 1.00 50.59 173 LEU A N 1
ATOM 1336 C CA . LEU A 1 173 ? 3.024 -19.558 -49.552 1.00 50.59 173 LEU A CA 1
ATOM 1337 C C . LEU A 1 173 ? 2.414 -18.964 -50.835 1.00 50.59 173 LEU A C 1
ATOM 1339 O O . LEU A 1 173 ? 2.996 -18.033 -51.407 1.00 50.59 173 LEU A O 1
ATOM 1343 N N . PRO A 1 174 ? 1.246 -19.453 -51.296 1.00 58.06 174 PRO A N 1
ATOM 1344 C CA . PRO A 1 174 ? 0.575 -18.897 -52.463 1.00 58.06 174 PRO A CA 1
ATOM 1345 C C . PRO A 1 174 ? 0.374 -17.390 -52.288 1.00 58.06 174 PRO A C 1
ATOM 1347 O O . PRO A 1 174 ? -0.021 -16.938 -51.217 1.00 58.06 174 PRO A O 1
ATOM 1350 N N . GLU A 1 175 ? 0.584 -16.604 -53.342 1.00 49.94 175 GLU A N 1
ATOM 1351 C CA . GLU A 1 175 ? 0.518 -15.131 -53.306 1.00 49.94 175 GLU A CA 1
ATOM 1352 C C . GLU A 1 175 ? -0.813 -14.579 -52.741 1.00 49.94 175 GLU A C 1
ATOM 1354 O O . GLU A 1 175 ? -0.865 -13.487 -52.174 1.00 49.94 175 GLU A O 1
ATOM 1359 N N . ALA A 1 176 ? -1.891 -15.364 -52.831 1.00 52.69 176 ALA A N 1
ATOM 1360 C CA . ALA A 1 176 ? -3.179 -15.070 -52.206 1.00 52.69 176 ALA A CA 1
ATOM 1361 C C . ALA A 1 176 ? -3.121 -15.076 -50.666 1.00 52.69 176 ALA A C 1
ATOM 1363 O O . ALA A 1 176 ? -3.702 -14.201 -50.030 1.00 52.69 176 ALA A O 1
ATOM 1364 N N . LEU A 1 177 ? -2.372 -16.010 -50.074 1.00 52.28 177 LEU A N 1
ATOM 1365 C CA . LEU A 1 177 ? -2.218 -16.141 -48.627 1.00 52.28 177 LEU A CA 1
ATOM 1366 C C . LEU A 1 177 ? -1.391 -14.986 -48.045 1.00 52.28 177 LEU A C 1
ATOM 1368 O O . LEU A 1 177 ? -1.710 -14.487 -46.973 1.00 52.28 177 LEU A O 1
ATOM 1372 N N . TRP A 1 178 ? -0.382 -14.509 -48.786 1.00 49.84 178 TRP A N 1
ATOM 1373 C CA . TRP A 1 178 ? 0.400 -13.318 -48.429 1.00 49.84 178 TRP A CA 1
ATOM 1374 C C . TRP A 1 178 ? -0.455 -12.050 -48.369 1.00 49.84 178 TRP A C 1
ATOM 1376 O O . TRP A 1 178 ? -0.289 -11.240 -47.461 1.00 49.84 178 TRP A O 1
ATOM 1386 N N . LYS A 1 179 ? -1.398 -11.880 -49.303 1.00 51.28 179 LYS A N 1
ATOM 1387 C CA . LYS A 1 179 ? -2.321 -10.733 -49.295 1.00 51.28 179 LYS A CA 1
ATOM 1388 C C . LYS A 1 179 ? -3.283 -10.756 -48.113 1.00 51.28 179 LYS A C 1
ATOM 1390 O O . LYS A 1 179 ? -3.542 -9.701 -47.540 1.00 51.28 179 LYS A O 1
ATOM 1395 N N . ASP A 1 180 ? -3.785 -11.930 -47.744 1.00 54.62 180 ASP A N 1
ATOM 1396 C CA . ASP A 1 180 ? -4.655 -12.074 -46.575 1.00 54.62 180 ASP A CA 1
ATOM 1397 C C . ASP A 1 180 ? -3.868 -11.889 -45.262 1.00 54.62 180 ASP A C 1
ATOM 1399 O O . ASP A 1 180 ? -4.339 -11.182 -44.374 1.00 54.62 180 ASP A O 1
ATOM 1403 N N . LEU A 1 181 ? -2.629 -12.396 -45.170 1.00 48.16 181 LEU A N 1
ATOM 1404 C CA . LEU A 1 181 ? -1.763 -12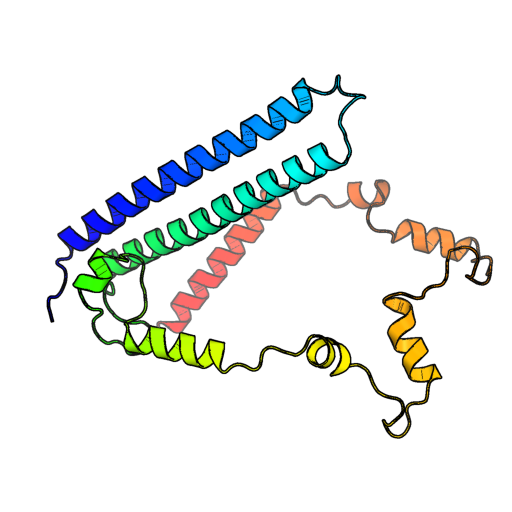.196 -43.997 1.00 48.16 181 LEU A CA 1
ATOM 1405 C C . LEU A 1 181 ? -1.388 -10.725 -43.769 1.00 48.16 181 LEU A C 1
ATOM 1407 O O . LEU A 1 181 ? -1.305 -10.292 -42.626 1.00 48.16 181 LEU A O 1
ATOM 1411 N N . VAL A 1 182 ? -1.140 -9.964 -44.841 1.00 50.56 182 VAL A N 1
ATOM 1412 C CA . VAL A 1 182 ? -0.762 -8.538 -44.775 1.00 50.56 182 VAL A CA 1
ATOM 1413 C C . VAL A 1 182 ? -1.969 -7.640 -44.482 1.00 50.56 182 VAL A C 1
ATOM 1415 O O . VAL A 1 182 ? -1.823 -6.605 -43.831 1.00 50.56 182 VAL A O 1
ATOM 1418 N N . ARG A 1 183 ? -3.174 -8.029 -44.920 1.00 51.41 183 ARG A N 1
ATOM 1419 C CA . ARG A 1 183 ? -4.413 -7.314 -44.575 1.00 51.41 183 ARG A CA 1
ATOM 1420 C C . ARG A 1 183 ? -4.726 -7.416 -43.081 1.00 51.41 183 ARG A C 1
ATOM 1422 O O . ARG A 1 183 ? -5.143 -6.423 -42.494 1.00 51.41 183 ARG A O 1
ATOM 1429 N N . ASP A 1 184 ? -4.486 -8.584 -42.489 1.00 51.41 184 ASP A N 1
ATOM 1430 C CA . ASP A 1 184 ? -4.875 -8.896 -41.111 1.00 51.41 184 ASP A CA 1
ATOM 1431 C C . ASP A 1 184 ? -3.690 -8.774 -40.113 1.00 51.41 184 ASP A C 1
ATOM 1433 O O . ASP A 1 184 ? -3.822 -9.119 -38.936 1.00 51.41 184 ASP A O 1
ATOM 1437 N N . PHE A 1 185 ? -2.527 -8.266 -40.559 1.00 40.69 185 PHE A N 1
ATOM 1438 C CA . PHE A 1 185 ? -1.332 -8.077 -39.727 1.00 40.69 185 PHE A CA 1
ATOM 1439 C C . PHE A 1 185 ? -1.499 -6.875 -38.775 1.00 40.69 185 PHE A C 1
ATOM 1441 O O . PHE A 1 185 ? -1.810 -5.771 -39.235 1.00 40.69 185 PHE A O 1
ATOM 1448 N N . PRO A 1 186 ? -1.260 -7.033 -37.460 1.00 40.78 186 PRO A N 1
ATOM 1449 C CA . PRO A 1 186 ? -1.305 -5.913 -36.522 1.00 40.78 186 PRO A CA 1
ATOM 1450 C C . PRO A 1 186 ? -0.193 -4.903 -36.854 1.00 40.78 186 PRO A C 1
ATOM 1452 O O . PRO A 1 186 ? 0.973 -5.285 -36.965 1.00 40.78 186 PRO A O 1
ATOM 1455 N N . GLY A 1 187 ? -0.553 -3.626 -37.028 1.00 49.19 187 GLY A N 1
ATOM 1456 C CA . GLY A 1 187 ? 0.363 -2.558 -37.454 1.00 49.19 187 GLY A CA 1
ATOM 1457 C C . GLY A 1 187 ? 0.297 -2.178 -38.939 1.00 49.19 187 GLY A C 1
ATOM 1458 O O . GLY A 1 187 ? 1.209 -1.511 -39.428 1.00 49.19 187 GLY A O 1
ATOM 1459 N N . ASN A 1 188 ? -0.731 -2.600 -39.687 1.00 51.69 188 ASN A N 1
ATOM 1460 C CA . ASN A 1 188 ? -0.954 -2.102 -41.046 1.00 51.69 188 ASN A CA 1
ATOM 1461 C C . ASN A 1 188 ? -1.495 -0.651 -41.009 1.00 51.69 188 ASN A C 1
ATOM 1463 O O . ASN A 1 188 ? -2.643 -0.445 -40.600 1.00 51.69 188 ASN A O 1
ATOM 1467 N N . PRO A 1 189 ? -0.738 0.350 -41.498 1.00 50.19 189 PRO A N 1
ATOM 1468 C CA . PRO A 1 189 ? -1.125 1.756 -41.395 1.00 50.19 189 PRO A CA 1
ATOM 1469 C C . PRO A 1 189 ? -2.372 2.118 -42.222 1.00 50.19 189 PRO A C 1
ATOM 1471 O O . PRO A 1 189 ? -3.073 3.065 -41.872 1.00 50.19 189 PRO A O 1
ATOM 1474 N N . GLU A 1 190 ? -2.701 1.368 -43.285 1.00 43.09 190 GLU A N 1
ATOM 1475 C CA . GLU A 1 190 ? -3.922 1.606 -44.078 1.00 43.09 190 GLU A CA 1
ATOM 1476 C C . GLU A 1 190 ? -5.191 1.068 -43.390 1.00 43.09 190 GLU A C 1
ATOM 1478 O O . GLU A 1 190 ? -6.280 1.596 -43.619 1.00 43.09 190 GLU A O 1
ATOM 1483 N N . ALA A 1 191 ? -5.063 0.058 -42.519 1.00 45.28 191 ALA A N 1
ATOM 1484 C CA . ALA A 1 191 ? -6.165 -0.475 -41.712 1.00 45.28 191 ALA A CA 1
ATOM 1485 C C . ALA A 1 191 ? -6.350 0.303 -40.394 1.00 45.28 191 ALA A C 1
ATOM 1487 O O . ALA A 1 191 ? -7.482 0.523 -39.961 1.00 45.28 191 ALA A O 1
ATOM 1488 N N . GLU A 1 192 ? -5.258 0.776 -39.783 1.00 44.66 192 GLU A N 1
ATOM 1489 C CA . GLU A 1 192 ? -5.286 1.575 -38.546 1.00 44.66 192 GLU A CA 1
ATOM 1490 C C . GLU A 1 192 ? -5.856 2.988 -38.755 1.00 44.66 192 GLU A C 1
ATOM 1492 O O . GLU A 1 192 ? -6.554 3.500 -37.880 1.00 44.66 192 GLU A O 1
ATOM 1497 N N . MET A 1 193 ? -5.699 3.579 -39.947 1.00 41.56 193 MET A N 1
ATOM 1498 C CA . MET A 1 193 ? -6.311 4.874 -40.292 1.00 41.56 193 MET A CA 1
ATOM 1499 C C . MET A 1 193 ? -7.852 4.884 -40.249 1.00 41.56 193 MET A C 1
ATOM 1501 O O . MET A 1 193 ? -8.458 5.956 -40.252 1.00 41.56 193 MET A O 1
ATOM 1505 N N . ALA A 1 194 ? -8.506 3.718 -40.226 1.00 42.56 194 ALA A N 1
ATOM 1506 C CA . ALA A 1 194 ? -9.963 3.605 -40.209 1.00 42.56 194 ALA A CA 1
ATOM 1507 C C . ALA A 1 194 ? -10.569 3.441 -38.799 1.00 42.56 194 ALA A C 1
ATOM 1509 O O . ALA A 1 194 ? -11.794 3.465 -38.675 1.00 42.56 194 ALA A O 1
ATOM 1510 N N . ALA A 1 195 ? -9.762 3.281 -37.742 1.00 49.56 195 ALA A N 1
ATOM 1511 C CA . ALA A 1 195 ? -10.272 2.932 -36.413 1.00 49.56 195 ALA A CA 1
ATOM 1512 C C . ALA A 1 195 ? -9.493 3.581 -35.256 1.00 49.56 195 ALA A C 1
ATOM 1514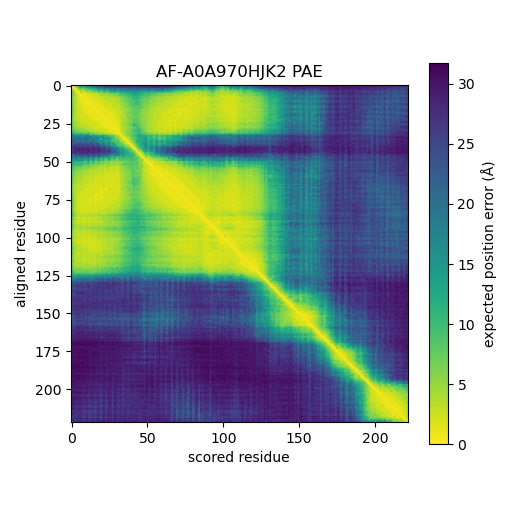 O O . ALA A 1 195 ? -9.074 2.902 -34.322 1.00 49.56 195 ALA A O 1
ATOM 1515 N N . GLU A 1 196 ? -9.341 4.902 -35.260 1.00 45.97 196 GLU A N 1
ATOM 1516 C CA . GLU A 1 196 ? -8.885 5.616 -34.064 1.00 45.97 196 GLU A CA 1
ATOM 1517 C C . GLU A 1 196 ? -10.087 6.069 -33.222 1.00 45.97 196 GLU A C 1
ATOM 1519 O O . GLU A 1 196 ? -10.739 7.071 -33.516 1.00 45.97 196 GLU A O 1
ATOM 1524 N N . LEU A 1 197 ? -10.375 5.332 -32.142 1.00 57.41 197 LEU A N 1
ATOM 1525 C CA . LEU A 1 197 ? -11.081 5.905 -30.993 1.00 57.41 197 LEU A CA 1
ATOM 1526 C C . LEU A 1 197 ? -10.176 6.979 -30.395 1.00 57.41 197 LEU A C 1
ATOM 1528 O O . LEU A 1 197 ? -9.041 6.713 -29.993 1.00 57.41 197 LEU A O 1
ATOM 1532 N N . THR A 1 198 ? -10.679 8.202 -30.336 1.00 51.81 198 THR A N 1
ATOM 1533 C CA . THR A 1 198 ? -9.913 9.339 -29.847 1.00 51.81 198 THR A CA 1
ATOM 1534 C C . THR A 1 198 ? -9.708 9.242 -28.327 1.00 51.81 198 THR A C 1
ATOM 1536 O O . THR A 1 198 ? -10.456 8.561 -27.615 1.00 51.81 198 THR A O 1
ATOM 1539 N N . PRO A 1 199 ? -8.744 9.985 -27.755 1.00 44.19 199 PRO A N 1
ATOM 1540 C CA . PRO A 1 199 ? -8.602 10.122 -26.301 1.00 44.19 199 PRO A CA 1
ATOM 1541 C C . PRO A 1 199 ? -9.877 10.606 -25.577 1.00 44.19 199 PRO A C 1
ATOM 1543 O O . PRO A 1 199 ? -10.011 10.427 -24.368 1.00 44.19 199 PRO A O 1
ATOM 1546 N N . SER A 1 200 ? -10.827 11.213 -26.299 1.00 48.06 200 SER A N 1
ATOM 1547 C CA . SER A 1 200 ? -12.148 11.578 -25.773 1.00 48.06 200 SER A CA 1
ATOM 1548 C C . SER A 1 200 ? -13.047 10.354 -25.594 1.00 48.06 200 SER A C 1
ATOM 1550 O O . SER A 1 200 ? -13.690 10.207 -24.555 1.00 48.06 200 SER A O 1
ATOM 1552 N N . ASP A 1 201 ? -13.029 9.444 -26.565 1.00 46.62 201 ASP A N 1
ATOM 1553 C CA . ASP A 1 201 ? -13.881 8.254 -26.586 1.00 46.62 201 ASP A CA 1
ATOM 1554 C C . ASP A 1 201 ? -13.444 7.242 -25.515 1.00 46.62 201 ASP A C 1
ATOM 1556 O O . ASP A 1 201 ? -14.269 6.641 -24.827 1.00 46.62 201 ASP A O 1
ATOM 1560 N N . THR A 1 202 ? -12.136 7.128 -25.267 1.00 54.12 202 THR A N 1
ATOM 1561 C CA . THR A 1 202 ? -11.600 6.321 -24.153 1.00 54.12 202 THR A CA 1
ATOM 1562 C C . THR A 1 202 ? -11.958 6.903 -22.780 1.00 54.12 202 THR A C 1
ATOM 1564 O O . THR A 1 202 ? -12.264 6.156 -21.845 1.00 54.12 202 THR A O 1
ATOM 1567 N N . MET A 1 203 ? -12.000 8.235 -22.647 1.00 47.38 203 MET A N 1
ATOM 1568 C CA . MET A 1 203 ? -12.461 8.897 -21.422 1.00 47.38 203 MET A CA 1
ATOM 1569 C C . MET A 1 203 ? -13.965 8.732 -21.185 1.00 47.38 203 MET A C 1
ATOM 1571 O O . MET A 1 203 ? -14.392 8.660 -20.029 1.00 47.38 203 MET A O 1
ATOM 1575 N N . GLU A 1 204 ? -14.776 8.673 -22.238 1.00 57.56 204 GLU A N 1
ATOM 1576 C CA . GLU A 1 204 ? -16.219 8.455 -22.131 1.00 57.56 204 GLU A CA 1
ATOM 1577 C C . GLU A 1 204 ? -16.538 7.015 -21.702 1.00 57.56 204 GLU A C 1
ATOM 1579 O O . GLU A 1 204 ? -17.249 6.812 -20.715 1.00 57.56 204 GLU A O 1
ATOM 1584 N N . ILE A 1 205 ? -15.870 6.027 -22.304 1.00 57.38 205 ILE A N 1
ATOM 1585 C CA . ILE A 1 205 ? -15.965 4.610 -21.912 1.00 57.38 205 ILE A CA 1
ATOM 1586 C C . ILE A 1 205 ? -15.553 4.408 -20.442 1.00 57.38 205 ILE A C 1
ATOM 1588 O O . ILE A 1 205 ? -16.239 3.718 -19.682 1.00 57.38 205 ILE A O 1
ATOM 1592 N N . ALA A 1 206 ? -14.473 5.058 -19.993 1.00 53.44 206 ALA A N 1
ATOM 1593 C CA . ALA A 1 206 ? -14.038 4.990 -18.598 1.00 53.44 206 ALA A CA 1
ATOM 1594 C C . ALA A 1 206 ? -15.054 5.625 -17.626 1.00 53.44 206 ALA A C 1
ATOM 1596 O O . ALA A 1 206 ? -15.229 5.148 -16.499 1.00 53.44 206 ALA A O 1
ATOM 1597 N N . ARG A 1 207 ? -15.750 6.697 -18.028 1.00 60.25 207 ARG A N 1
ATOM 1598 C CA . ARG A 1 207 ? -16.804 7.316 -17.204 1.00 60.25 207 ARG A CA 1
ATOM 1599 C C . ARG A 1 207 ? -18.029 6.421 -17.087 1.00 60.25 207 ARG A C 1
ATOM 1601 O O . ARG A 1 207 ? -18.587 6.330 -15.990 1.00 60.25 207 ARG A O 1
ATOM 1608 N N . ASP A 1 208 ? -18.414 5.760 -18.169 1.00 64.94 208 ASP A N 1
ATOM 1609 C CA . ASP A 1 208 ? -19.579 4.880 -18.199 1.00 64.94 208 ASP A CA 1
ATOM 1610 C C . ASP A 1 208 ? -19.346 3.596 -17.406 1.00 64.94 208 ASP A C 1
ATOM 1612 O O . ASP A 1 208 ? -20.199 3.213 -16.601 1.00 64.94 208 ASP A O 1
ATOM 1616 N N . TYR A 1 209 ? -18.146 3.018 -17.493 1.00 60.94 209 TYR A N 1
ATOM 1617 C CA . TYR A 1 209 ? -17.739 1.911 -16.628 1.00 60.94 209 TYR A CA 1
ATOM 1618 C C . TYR A 1 209 ? -17.830 2.288 -15.138 1.00 60.94 209 TYR A C 1
ATOM 1620 O O . TYR A 1 209 ? -18.483 1.613 -14.341 1.00 60.94 209 TYR A O 1
ATOM 1628 N N . ASN A 1 210 ? -17.272 3.442 -14.756 1.00 57.75 210 ASN A N 1
ATOM 1629 C CA . ASN A 1 210 ? -17.323 3.925 -13.373 1.00 57.75 210 ASN A CA 1
ATOM 1630 C C . ASN A 1 210 ? -18.738 4.299 -12.900 1.00 57.75 210 ASN A C 1
ATOM 1632 O O . ASN A 1 210 ? -18.988 4.368 -11.692 1.00 57.75 210 ASN A O 1
ATOM 1636 N N . ARG A 1 211 ? -19.662 4.602 -13.819 1.00 68.19 211 ARG A N 1
ATOM 1637 C CA . ARG A 1 211 ? -21.076 4.835 -13.502 1.00 68.19 211 ARG A CA 1
ATOM 1638 C C . ARG A 1 211 ? -21.790 3.510 -13.234 1.00 68.19 211 ARG A C 1
ATOM 1640 O O . ARG A 1 211 ? -22.454 3.395 -12.207 1.00 68.19 211 ARG A O 1
ATOM 1647 N N . ALA A 1 212 ? -21.574 2.506 -14.084 1.00 66.44 212 ALA A N 1
ATOM 1648 C CA . ALA A 1 212 ? -22.148 1.171 -13.929 1.00 66.44 212 ALA A CA 1
ATOM 1649 C C . ALA A 1 212 ? -21.737 0.515 -12.599 1.00 66.44 212 ALA A C 1
ATOM 1651 O O . ALA A 1 212 ? -22.598 0.056 -11.850 1.00 66.44 212 ALA A O 1
ATOM 1652 N N . VAL A 1 213 ? -20.451 0.589 -12.240 1.00 68.94 213 VAL A N 1
ATOM 1653 C CA . VAL A 1 213 ? -19.931 0.066 -10.961 1.0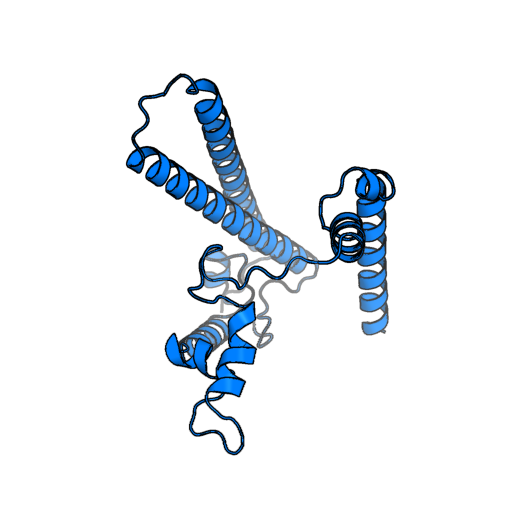0 68.94 213 VAL A CA 1
ATOM 1654 C C . VAL A 1 213 ? -20.587 0.753 -9.752 1.00 68.94 213 VAL A C 1
ATOM 1656 O O . VAL A 1 213 ? -20.931 0.104 -8.762 1.00 68.94 213 VAL A O 1
ATOM 1659 N N . ARG A 1 214 ? -20.821 2.072 -9.824 1.00 68.31 214 ARG A N 1
ATOM 1660 C CA . ARG A 1 214 ? -21.498 2.831 -8.755 1.00 68.31 214 ARG A CA 1
ATOM 1661 C C . ARG A 1 214 ? -22.967 2.448 -8.602 1.00 68.31 214 ARG A C 1
ATOM 1663 O O . ARG A 1 214 ? -23.463 2.382 -7.476 1.00 68.31 214 ARG A O 1
ATOM 1670 N N . ASP A 1 215 ? -23.659 2.208 -9.707 1.00 73.62 215 ASP A N 1
ATOM 1671 C CA . ASP A 1 215 ? -25.066 1.811 -9.687 1.00 73.62 215 ASP A CA 1
ATOM 1672 C C . ASP A 1 215 ? -25.242 0.367 -9.200 1.00 73.62 215 ASP A C 1
ATOM 1674 O O . ASP A 1 215 ? -26.186 0.075 -8.462 1.00 73.62 215 ASP A O 1
ATOM 1678 N N . GLU A 1 216 ? -24.298 -0.518 -9.508 1.00 68.19 216 GLU A N 1
ATOM 1679 C CA . GLU A 1 216 ? -24.266 -1.885 -8.989 1.00 68.19 216 GLU A CA 1
ATOM 1680 C C . GLU A 1 216 ? -23.999 -1.919 -7.475 1.00 68.19 216 GLU A C 1
ATOM 1682 O O . GLU A 1 216 ? -24.743 -2.560 -6.731 1.00 68.19 216 GLU A O 1
ATOM 1687 N N . ALA A 1 217 ? -23.055 -1.111 -6.979 1.00 66.62 217 ALA A N 1
ATOM 1688 C CA . ALA A 1 217 ? -22.801 -0.946 -5.543 1.00 66.62 217 ALA A CA 1
ATOM 1689 C C . ALA A 1 217 ? -23.992 -0.345 -4.763 1.00 66.62 217 ALA A C 1
ATOM 1691 O O . ALA A 1 217 ? -24.137 -0.566 -3.559 1.00 66.62 217 ALA A O 1
ATOM 1692 N N . ARG A 1 218 ? -24.860 0.433 -5.428 1.00 71.50 218 ARG A N 1
ATOM 1693 C CA . ARG A 1 218 ? -26.114 0.943 -4.841 1.00 71.50 218 ARG A CA 1
ATOM 1694 C C . ARG A 1 218 ? -27.206 -0.121 -4.798 1.00 71.50 218 ARG A C 1
ATOM 1696 O O . ARG A 1 218 ? -28.005 -0.117 -3.865 1.00 71.50 218 ARG A O 1
ATOM 1703 N N . ARG A 1 219 ? -27.248 -1.018 -5.788 1.00 66.00 219 ARG A N 1
ATOM 1704 C CA . ARG A 1 219 ? -28.207 -2.132 -5.843 1.00 66.00 219 ARG A CA 1
ATOM 1705 C C . ARG A 1 219 ? -27.924 -3.191 -4.785 1.00 66.00 219 ARG A C 1
ATOM 1707 O O . ARG A 1 219 ? -28.869 -3.710 -4.214 1.00 66.00 219 ARG A O 1
ATOM 1714 N N . THR A 1 220 ? -26.658 -3.464 -4.483 1.00 70.00 220 THR A N 1
ATOM 1715 C CA . THR A 1 220 ? -26.254 -4.458 -3.472 1.00 70.00 220 THR A CA 1
ATOM 1716 C C . THR A 1 220 ? -26.395 -3.975 -2.024 1.00 70.00 220 THR A C 1
ATOM 1718 O O . THR A 1 220 ? -26.283 -4.775 -1.100 1.00 70.00 220 THR A O 1
ATOM 1721 N N . LYS A 1 221 ? -26.656 -2.677 -1.811 1.00 54.12 221 LYS A N 1
ATOM 1722 C CA . LYS A 1 221 ? -26.919 -2.067 -0.493 1.00 54.12 221 LYS A CA 1
ATOM 1723 C C . LYS A 1 221 ? -28.413 -1.909 -0.155 1.00 54.12 221 LYS A C 1
ATOM 1725 O O . LYS A 1 221 ? -28.721 -1.353 0.898 1.00 54.12 221 LYS A O 1
ATOM 1730 N N . ARG A 1 222 ? -29.324 -2.343 -1.032 1.00 46.84 222 ARG A N 1
ATOM 1731 C CA . ARG A 1 222 ? -30.779 -2.395 -0.800 1.00 46.84 222 ARG A CA 1
ATOM 1732 C C . ARG A 1 222 ? -31.207 -3.812 -0.454 1.00 46.84 222 ARG A C 1
ATOM 1734 O O . ARG A 1 222 ? -32.138 -3.921 0.370 1.00 46.84 222 ARG A O 1
#

Radius of gyration: 27.54 Å; Cα contacts (8 Å, |Δi|>4): 114; chains: 1; bounding box: 63×58×78 Å

Foldseek 3Di:
DDDDDLVNLVVLLVVVLVVLVVLLVVLVVVLVVLVVVVVVVVVPPPDDPVNVVVSVVVSVVSVVSNVVSVVLNVLSVVLVVCSVVVQHQAAPPPRDGADPVVCNVPVSDRHHPVVVVVVVVVVVPPPPQPPCCVVCVPQDDCPPPPQHPVNSCVVCVVVDDPDDPVNDPPDPDPPVVVVVCQVPPPPNPVVVVVDDPDPVNVVVVVVVVVVVVVVVVVVVVD

Secondary structure (DSSP, 8-state):
--PPPHHHHHHHHHHHHHHHHHHHHHHHHHHHHHHHHHHHTTT-TT--HHHHHHHHHHHHHHHHHHHHHHHHHHHHHHHHHHHHTT-TTB-TTT-PBPPHHHHHH-TT--S-HHHHHHHHHHHHHS----HHHHHHSSS--TTSTT--HHHHHHHHGGG--S--TTTS------HHHHHHHHHSSTT-HHHHTT----HHHHHHHHHHHHHHHHHHHHHTT-

pLDDT: mean 74.75, std 17.65, range [40.69, 96.62]

Nearest PDB structures (foldseek):
  4ijj-assembly3_C  TM=8.435E-01  e=9.896E-05  Pseudomonas aeruginosa UCBPP-PA14
  4ijj-assembly1_A  TM=6.256E-01  e=6.656E-06  Pseudomonas aeruginosa UCBPP-PA14
  1tjl-assembly1_A  TM=8.468E-01  e=5.870E-04  Escherichia coli
  4bne-assembly1_B  TM=3.197E-01  e=5.149E-01  Gallus gallus
  8cqn-assembly1_B  TM=4.701E-01  e=4.835E+00  Borreliella burgdorferi B31